Protein AF-0000000080700768 (afdb_homodimer)

Radius of gyration: 23.49 Å; Cα contacts (8 Å, |Δi|>4): 175; chains: 2; bounding box: 54×68×42 Å

Foldseek 3Di:
DPPVVVVVVVVVVVVVVLCVDPLNVQLVVLVVLCVVDPQSVVLVVVLVVLVVVVVVCVVVVHDQDPVSVVVNVVSVVVQCPDPSNVSNVVSVVVSVVVVVVVVCVVCVVVVVVVVVVVVVVVVVVVD/DPPVVVVVVVVVVVVVVLCVDPLNVQLVVLVVLCVVDPLSVVLVVVLVVLVVVVVVCVVVVHDQDPVSVVVNVVSVVVQCPDPSNVSNVVSVVVSVVVVVVVVCVVCVVVVVVVVVVVVVVVVVVVD

Solvent-accessible surface area (backbone atoms only — not comparable to full-atom values): 13384 Å² total; per-residue (Å²): 126,61,63,69,55,53,43,54,50,39,36,53,48,42,36,53,40,49,67,64,28,66,45,43,50,47,32,53,51,30,50,51,51,28,71,72,29,66,69,52,36,51,54,51,52,51,51,50,50,50,54,50,49,52,52,52,30,54,76,71,66,46,80,84,48,73,66,55,50,52,53,50,55,54,51,48,50,52,48,68,70,30,66,58,51,44,51,32,54,52,27,46,51,51,36,47,54,54,50,50,52,46,47,48,37,63,43,43,70,56,50,51,55,54,48,54,52,49,51,52,54,51,50,55,69,72,91,127,61,64,67,54,52,44,53,52,40,34,52,50,41,37,54,39,48,67,65,27,66,45,43,48,47,33,52,51,28,51,51,51,27,72,70,27,65,69,53,37,51,53,50,52,50,50,52,50,51,55,49,49,51,52,53,30,54,75,71,67,43,79,83,48,72,66,56,51,52,52,48,54,52,51,49,50,53,47,69,68,29,68,59,50,42,48,30,53,51,28,47,52,52,35,46,54,52,52,50,52,47,46,49,36,64,42,42,69,56,50,52,55,54,47,52,53,49,51,52,53,51,50,55,69,73,92

Nearest PDB structures (foldseek):
  2iaz-assembly1_B  TM=8.593E-01  e=2.029E-06  Streptococcus pneumoniae TIGR4
  2iaz-assembly1_D  TM=7.583E-01  e=4.501E-06  Streptococcus pneumoniae TIGR4
  2iaz-assembly1_C  TM=7.877E-01  e=3.618E-05  Streptococcus pneumoniae TIGR4
  2oeq-assembly1_B  TM=8.485E-01  e=8.536E-05  Geobacillus stearothermophilus
  2iaz-assembly1_B  TM=8.599E-01  e=1.644E-06  Streptococcus pneumoniae TIGR4

Structure (mmCIF, N/CA/C/O backbone):
data_AF-0000000080700768-model_v1
#
loop_
_entity.id
_entity.type
_entity.pdbx_description
1 polymer 'Uncharacterized protein'
#
loop_
_atom_site.group_PDB
_atom_site.id
_atom_site.type_symbol
_atom_site.label_atom_id
_atom_site.label_alt_id
_atom_site.label_comp_id
_atom_site.label_asym_id
_atom_site.label_entity_id
_atom_site.label_seq_id
_atom_site.pdbx_PDB_ins_code
_atom_site.Cartn_x
_atom_site.Cartn_y
_atom_site.Cartn_z
_atom_site.occupancy
_atom_site.B_iso_or_equiv
_atom_site.auth_seq_id
_atom_site.auth_comp_id
_atom_site.auth_asym_id
_atom_site.auth_atom_id
_atom_site.pdbx_PDB_model_num
ATOM 1 N N . MET A 1 1 ? -25.891 5.48 15.836 1 51.62 1 MET A N 1
ATOM 2 C CA . MET A 1 1 ? -25.094 4.371 15.305 1 51.62 1 MET A CA 1
ATOM 3 C C . MET A 1 1 ? -23.609 4.66 15.422 1 51.62 1 MET A C 1
ATOM 5 O O . MET A 1 1 ? -23.172 5.785 15.172 1 51.62 1 MET A O 1
ATOM 9 N N . ASN A 1 2 ? -22.953 3.793 16.109 1 62.5 2 ASN A N 1
ATOM 10 C CA . ASN A 1 2 ? -21.547 4.055 16.391 1 62.5 2 ASN A CA 1
ATOM 11 C C . ASN A 1 2 ? -20.719 4.09 15.109 1 62.5 2 ASN A C 1
ATOM 13 O O . ASN A 1 2 ? -20.734 3.135 14.328 1 62.5 2 ASN A O 1
ATOM 17 N N . ILE A 1 3 ? -20.438 5.324 14.609 1 67.5 3 ILE A N 1
ATOM 18 C CA . ILE A 1 3 ? -19.688 5.637 13.398 1 67.5 3 ILE A CA 1
ATOM 19 C C . ILE A 1 3 ? -18.594 4.594 13.18 1 67.5 3 ILE A C 1
ATOM 21 O O . ILE A 1 3 ? -18.359 4.148 12.055 1 67.5 3 ILE A O 1
ATOM 25 N N . LEU A 1 4 ? -18.062 4.102 14.203 1 71.31 4 LEU A N 1
ATOM 26 C CA . LEU A 1 4 ? -17.016 3.094 14.094 1 71.31 4 LEU A CA 1
ATOM 27 C C . LEU A 1 4 ? -17.609 1.746 13.68 1 71.31 4 LEU A C 1
ATOM 29 O O . LEU A 1 4 ? -17 1.016 12.891 1 71.31 4 LEU A O 1
ATOM 33 N N . SER A 1 5 ? -18.719 1.562 14.102 1 75.94 5 SER A N 1
ATOM 34 C CA . SER A 1 5 ? -19.375 0.301 13.758 1 75.94 5 SER A CA 1
ATOM 35 C C . SER A 1 5 ? -19.75 0.261 12.281 1 75.94 5 SER A C 1
ATOM 37 O O . SER A 1 5 ? -19.578 -0.769 11.617 1 75.94 5 SER A O 1
ATOM 39 N N . ASN A 1 6 ? -20.031 1.432 11.805 1 88.5 6 ASN A N 1
ATOM 40 C CA . ASN A 1 6 ? -20.469 1.5 10.414 1 88.5 6 ASN A CA 1
ATOM 41 C C . ASN A 1 6 ? -19.312 1.21 9.453 1 88.5 6 ASN A C 1
ATOM 43 O O . ASN A 1 6 ? -19.484 0.438 8.5 1 88.5 6 ASN A O 1
ATOM 47 N N . ILE A 1 7 ? -18.172 1.642 9.742 1 93.56 7 ILE A N 1
ATOM 48 C CA . ILE A 1 7 ? -17.062 1.474 8.812 1 93.56 7 ILE A CA 1
ATOM 49 C C . ILE A 1 7 ? -16.578 0.022 8.828 1 93.56 7 ILE A C 1
ATOM 51 O O . ILE A 1 7 ? -16.234 -0.539 7.785 1 93.56 7 ILE A O 1
ATOM 55 N N . TYR A 1 8 ? -16.641 -0.64 9.953 1 94.5 8 TYR A N 1
ATOM 56 C CA . TYR A 1 8 ? -16.234 -2.037 10.047 1 94.5 8 TYR A CA 1
ATOM 57 C C . TYR A 1 8 ? -17.234 -2.945 9.352 1 94.5 8 TYR A C 1
ATOM 59 O O . TYR A 1 8 ? -16.859 -3.955 8.75 1 94.5 8 TYR A O 1
ATOM 67 N N . ASP A 1 9 ? -18.5 -2.539 9.453 1 95.88 9 ASP A N 1
ATOM 68 C CA . ASP A 1 9 ? -19.516 -3.252 8.68 1 95.88 9 ASP A CA 1
ATOM 69 C C . ASP A 1 9 ? -19.25 -3.143 7.18 1 95.88 9 ASP A C 1
ATOM 71 O O . ASP A 1 9 ? -19.359 -4.129 6.449 1 95.88 9 ASP A O 1
ATOM 75 N N . THR A 1 10 ? -18.891 -1.967 6.738 1 96 10 THR A N 1
ATOM 76 C CA . THR A 1 10 ? -18.609 -1.743 5.324 1 96 10 THR A CA 1
ATOM 77 C C . THR A 1 10 ? -17.344 -2.496 4.91 1 96 10 THR A C 1
ATOM 79 O O . THR A 1 10 ? -17.281 -3.047 3.811 1 96 10 THR A O 1
ATOM 82 N N . ILE A 1 11 ? -16.344 -2.584 5.82 1 96 11 ILE A N 1
ATOM 83 C CA . ILE A 1 11 ? -15.125 -3.346 5.555 1 96 11 ILE A CA 1
ATOM 84 C C . ILE A 1 11 ? -15.469 -4.82 5.375 1 96 11 ILE A C 1
ATOM 86 O O . ILE A 1 11 ? -15.008 -5.465 4.43 1 96 11 ILE A O 1
ATOM 90 N N . ASN A 1 12 ? -16.266 -5.312 6.27 1 95.88 12 ASN A N 1
ATOM 91 C CA . ASN A 1 12 ? -16.688 -6.711 6.184 1 95.88 12 ASN A CA 1
ATOM 92 C C . ASN A 1 12 ? -17.453 -6.992 4.895 1 95.88 12 ASN A C 1
ATOM 94 O O . ASN A 1 12 ? -17.266 -8.031 4.27 1 95.88 12 ASN A O 1
ATOM 98 N N . GLN A 1 13 ? -18.312 -6.066 4.574 1 95.38 13 GLN A N 1
ATOM 99 C CA . GLN A 1 13 ? -19.047 -6.219 3.322 1 95.38 13 GLN A CA 1
ATOM 100 C C . GLN A 1 13 ? -18.109 -6.207 2.123 1 95.38 13 GLN A C 1
ATOM 102 O O . GLN A 1 13 ? -18.297 -6.973 1.175 1 95.38 13 GLN A O 1
ATOM 107 N N . LEU A 1 14 ? -17.156 -5.32 2.127 1 95.31 14 LEU A N 1
ATOM 108 C CA . LEU A 1 14 ? -16.172 -5.254 1.053 1 95.31 14 LEU A CA 1
ATOM 109 C C . LEU A 1 14 ? -15.43 -6.578 0.906 1 95.31 14 LEU A C 1
ATOM 111 O O . LEU A 1 14 ? -15.234 -7.066 -0.21 1 95.31 14 LEU A O 1
ATOM 115 N N . GLU A 1 15 ? -15.023 -7.145 2.037 1 96.06 15 GLU A N 1
ATOM 116 C CA . GLU A 1 15 ? -14.367 -8.445 2.018 1 96.06 15 GLU A CA 1
ATOM 117 C C . GLU A 1 15 ? -15.25 -9.492 1.342 1 96.06 15 GLU A C 1
ATOM 119 O O . GLU A 1 15 ? -14.773 -10.258 0.497 1 96.06 15 GLU A O 1
ATOM 124 N N . ARG A 1 16 ? -16.516 -9.531 1.694 1 95.44 16 ARG A N 1
ATOM 125 C CA . ARG A 1 16 ? -17.469 -10.469 1.095 1 95.44 16 ARG A CA 1
ATOM 126 C C . ARG A 1 16 ? -17.609 -10.219 -0.403 1 95.44 16 ARG A C 1
ATOM 128 O O . ARG A 1 16 ? -17.625 -11.164 -1.194 1 95.44 16 ARG A O 1
ATOM 135 N N . ASP A 1 17 ? -17.703 -8.953 -0.736 1 96 17 ASP A N 1
ATOM 136 C CA . ASP A 1 17 ? -17.828 -8.594 -2.145 1 96 17 ASP A CA 1
ATOM 137 C C . ASP A 1 17 ? -16.609 -9.055 -2.943 1 96 17 ASP A C 1
ATOM 139 O O . ASP A 1 17 ? -16.75 -9.547 -4.062 1 96 17 ASP A O 1
ATOM 143 N N . ILE A 1 18 ? -15.414 -8.922 -2.404 1 96.31 18 ILE A N 1
ATOM 144 C CA . ILE A 1 18 ? -14.188 -9.336 -3.074 1 96.31 18 ILE A CA 1
ATOM 145 C C . ILE A 1 18 ? -14.234 -10.844 -3.348 1 96.31 18 ILE A C 1
ATOM 147 O O . ILE A 1 18 ? -13.953 -11.289 -4.461 1 96.31 18 ILE A O 1
ATOM 151 N N . ARG A 1 19 ? -14.672 -11.656 -2.377 1 96.25 19 ARG A N 1
ATOM 152 C CA . ARG A 1 19 ? -14.719 -13.109 -2.51 1 96.25 19 ARG A CA 1
ATOM 153 C C . ARG A 1 19 ? -15.75 -13.523 -3.553 1 96.25 19 ARG A C 1
ATOM 155 O O . ARG A 1 19 ? -15.672 -14.625 -4.105 1 96.25 19 ARG A O 1
ATOM 162 N N . GLU A 1 20 ? -16.703 -12.648 -3.822 1 95.75 20 GLU A N 1
ATOM 163 C CA . GLU A 1 20 ? -17.766 -12.961 -4.773 1 95.75 20 GLU A CA 1
ATOM 164 C C . GLU A 1 20 ? -17.391 -12.5 -6.18 1 95.75 20 GLU A C 1
ATOM 166 O O . GLU A 1 20 ? -18.047 -12.898 -7.156 1 95.75 20 GLU A O 1
ATOM 171 N N . GLU A 1 21 ? -16.344 -11.688 -6.266 1 94.94 21 GLU A N 1
ATOM 172 C CA . GLU A 1 21 ? -15.93 -11.188 -7.57 1 94.94 21 GLU A CA 1
ATOM 173 C C . GLU A 1 21 ? -15.391 -12.312 -8.445 1 94.94 21 GLU A C 1
ATOM 175 O O . GLU A 1 21 ? -14.672 -13.188 -7.965 1 94.94 21 GLU A O 1
ATOM 180 N N . VAL A 1 22 ? -15.758 -12.25 -9.688 1 95.62 22 VAL A N 1
ATOM 181 C CA . VAL A 1 22 ? -15.289 -13.219 -10.672 1 95.62 22 VAL A CA 1
ATOM 182 C C . VAL A 1 22 ? -13.766 -13.219 -10.711 1 95.62 22 VAL A C 1
ATOM 184 O O . VAL A 1 22 ? -13.133 -14.281 -10.75 1 95.62 22 VAL A O 1
ATOM 187 N N . ALA A 1 23 ? -13.188 -11.992 -10.617 1 95.69 23 ALA A N 1
ATOM 188 C CA . ALA A 1 23 ? -11.734 -11.875 -10.648 1 95.69 23 ALA A CA 1
ATOM 189 C C . ALA A 1 23 ? -11.094 -12.648 -9.5 1 95.69 23 ALA A C 1
ATOM 191 O O . ALA A 1 23 ? -10.039 -13.266 -9.664 1 95.69 23 ALA A O 1
ATOM 192 N N . TYR A 1 24 ? -11.641 -12.664 -8.344 1 97.38 24 TYR A N 1
ATOM 193 C CA . TYR A 1 24 ? -11.125 -13.391 -7.188 1 97.38 24 TYR A CA 1
ATOM 194 C C . TYR A 1 24 ? -11.258 -14.898 -7.391 1 97.38 24 TYR A C 1
ATOM 196 O O . TYR A 1 24 ? -10.297 -15.641 -7.176 1 97.38 24 TYR A O 1
ATOM 204 N N . LYS A 1 25 ? -12.398 -15.328 -7.781 1 97.88 25 LYS A N 1
ATOM 205 C CA . LYS A 1 25 ? -12.648 -16.75 -7.992 1 97.88 25 LYS A CA 1
ATOM 206 C C . LYS A 1 25 ? -11.734 -17.312 -9.078 1 97.88 25 LYS A C 1
ATOM 208 O O . LYS A 1 25 ? -11.242 -18.438 -8.969 1 97.88 25 LYS A O 1
ATOM 213 N N . ASP A 1 26 ? -11.508 -16.484 -10.078 1 98.06 26 ASP A N 1
ATOM 214 C CA . ASP A 1 26 ? -10.602 -16.891 -11.148 1 98.06 26 ASP A CA 1
ATOM 215 C C . ASP A 1 26 ? -9.172 -17.031 -10.625 1 98.06 26 ASP A C 1
ATOM 217 O O . ASP A 1 26 ? -8.445 -17.938 -11.039 1 98.06 26 ASP A O 1
ATOM 221 N N . LEU A 1 27 ? -8.758 -16.109 -9.766 1 98.25 27 LEU A N 1
ATOM 222 C CA . LEU A 1 27 ? -7.434 -16.234 -9.164 1 98.25 27 LEU A CA 1
ATOM 223 C C . LEU A 1 27 ? -7.316 -17.516 -8.352 1 98.25 27 LEU A C 1
ATOM 225 O O . LEU A 1 27 ? -6.32 -18.234 -8.461 1 98.25 27 LEU A O 1
ATOM 229 N N . VAL A 1 28 ? -8.297 -17.797 -7.562 1 98.19 28 VAL A N 1
ATOM 230 C CA . VAL A 1 28 ? -8.297 -19 -6.75 1 98.19 28 VAL A CA 1
ATOM 231 C C . VAL A 1 28 ? -8.164 -20.234 -7.645 1 98.19 28 VAL A C 1
ATOM 233 O O . VAL A 1 28 ? -7.348 -21.109 -7.375 1 98.19 28 VAL A O 1
ATOM 236 N N . ALA A 1 29 ? -8.938 -20.25 -8.703 1 98.5 29 ALA A N 1
ATOM 237 C CA . ALA A 1 29 ? -8.898 -21.375 -9.641 1 98.5 29 ALA A CA 1
ATOM 238 C C . ALA A 1 29 ? -7.527 -21.484 -10.305 1 98.5 29 ALA A C 1
ATOM 240 O O . ALA A 1 29 ? -7.012 -22.594 -10.492 1 98.5 29 ALA A O 1
ATOM 241 N N . ALA A 1 30 ? -6.973 -20.328 -10.656 1 98.44 30 ALA A N 1
ATOM 242 C CA . ALA A 1 30 ? -5.66 -20.328 -11.297 1 98.44 30 ALA A CA 1
ATOM 243 C C . ALA A 1 30 ? -4.582 -20.828 -10.336 1 98.44 30 ALA A C 1
ATOM 245 O O . ALA A 1 30 ? -3.664 -21.547 -10.75 1 98.44 30 ALA A O 1
ATOM 246 N N . VAL A 1 31 ? -4.672 -20.516 -9.133 1 98.12 31 VAL A N 1
ATOM 247 C CA . VAL A 1 31 ? -3.729 -20.984 -8.125 1 98.12 31 VAL A CA 1
ATOM 248 C C . VAL A 1 31 ? -3.861 -22.5 -7.953 1 98.12 31 VAL A C 1
ATOM 250 O O . VAL A 1 31 ? -2.857 -23.203 -7.863 1 98.12 31 VAL A O 1
ATOM 253 N N . GLU A 1 32 ? -5.012 -22.984 -7.934 1 97.94 32 GLU A N 1
ATOM 254 C CA . GLU A 1 32 ? -5.23 -24.422 -7.84 1 97.94 32 GLU A CA 1
ATOM 255 C C . GLU A 1 32 ? -4.648 -25.156 -9.047 1 97.94 32 GLU A C 1
ATOM 257 O O . GLU A 1 32 ? -4.055 -26.219 -8.914 1 97.94 32 GLU A O 1
ATOM 262 N N . ALA A 1 33 ? -4.867 -24.562 -10.195 1 98.44 33 ALA A N 1
ATOM 263 C CA . ALA A 1 33 ? -4.305 -25.141 -11.406 1 98.44 33 ALA A CA 1
ATOM 264 C C . ALA A 1 33 ? -2.781 -25.219 -11.328 1 98.44 33 ALA A C 1
ATOM 266 O O . ALA A 1 33 ? -2.184 -26.234 -11.719 1 98.44 33 ALA A O 1
ATOM 267 N N . LEU A 1 34 ? -2.197 -24.172 -10.828 1 98.19 34 LEU A N 1
ATOM 268 C CA . LEU A 1 34 ? -0.75 -24.156 -10.641 1 98.19 34 LEU A CA 1
ATOM 269 C C . LEU A 1 34 ? -0.315 -25.25 -9.672 1 98.19 34 LEU A C 1
ATOM 271 O O . LEU A 1 34 ? 0.625 -26 -9.953 1 98.19 34 LEU A O 1
ATOM 275 N N . LYS A 1 35 ? -0.97 -25.375 -8.594 1 97.25 35 LYS A N 1
ATOM 276 C CA . LYS A 1 35 ? -0.644 -26.359 -7.562 1 97.25 35 LYS A CA 1
ATOM 277 C C . LYS A 1 35 ? -0.729 -27.781 -8.109 1 97.25 35 LYS A C 1
ATOM 279 O O . LYS A 1 35 ? -0.006 -28.672 -7.656 1 97.25 35 LYS A O 1
ATOM 284 N N . ASN A 1 36 ? -1.558 -27.906 -9.078 1 97.38 36 ASN A N 1
ATOM 285 C CA . ASN A 1 36 ? -1.818 -29.234 -9.594 1 97.38 36 ASN A CA 1
ATOM 286 C C . ASN A 1 36 ? -0.993 -29.531 -10.844 1 97.38 36 ASN A C 1
ATOM 288 O O . ASN A 1 36 ? -1.118 -30.594 -11.438 1 97.38 36 ASN A O 1
ATOM 292 N N . ASP A 1 37 ? -0.187 -28.609 -11.25 1 97.94 37 ASP A N 1
ATOM 293 C CA . ASP A 1 37 ? 0.741 -28.781 -12.359 1 97.94 37 ASP A CA 1
ATOM 294 C C . ASP A 1 37 ? 2.189 -28.766 -11.875 1 97.94 37 ASP A C 1
ATOM 296 O O . ASP A 1 37 ? 2.773 -27.703 -11.672 1 97.94 37 ASP A O 1
ATOM 300 N N . GLN A 1 38 ? 2.693 -29.938 -11.758 1 96.94 38 GLN A N 1
ATOM 301 C CA . GLN A 1 38 ? 4.004 -30.078 -11.133 1 96.94 38 GLN A CA 1
ATOM 302 C C . GLN A 1 38 ? 5.055 -29.25 -11.867 1 96.94 38 GLN A C 1
ATOM 304 O O . GLN A 1 38 ? 5.875 -28.578 -11.242 1 96.94 38 GLN A O 1
ATOM 309 N N . GLU A 1 39 ? 5.055 -29.328 -13.133 1 97.75 39 GLU A N 1
ATOM 310 C CA . GLU A 1 39 ? 6.023 -28.562 -13.914 1 97.75 39 GLU A CA 1
ATOM 311 C C . GLU A 1 39 ? 5.875 -27.062 -13.672 1 97.75 39 GLU A C 1
ATOM 313 O O . GLU A 1 39 ? 6.859 -26.375 -13.383 1 97.75 39 GLU A O 1
ATOM 318 N N . ALA A 1 40 ? 4.703 -26.562 -13.773 1 98.12 40 ALA A N 1
ATOM 319 C CA . ALA A 1 40 ? 4.434 -25.141 -13.539 1 98.12 40 ALA A CA 1
ATOM 320 C C . ALA A 1 40 ? 4.797 -24.75 -12.109 1 98.12 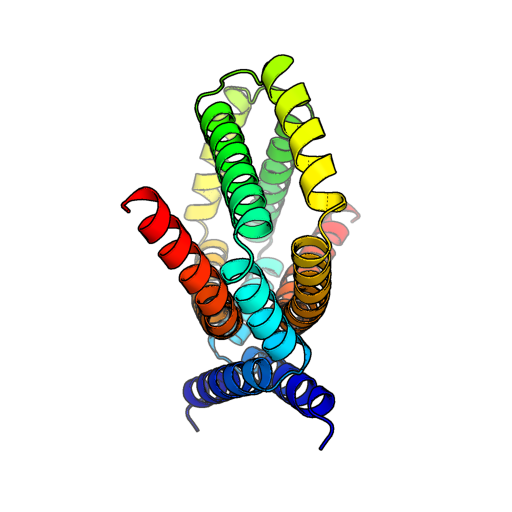40 ALA A C 1
ATOM 322 O O . ALA A 1 40 ? 5.391 -23.688 -11.891 1 98.12 40 ALA A O 1
ATOM 323 N N . PHE A 1 41 ? 4.422 -25.547 -11.227 1 97.88 41 PHE A N 1
ATOM 324 C CA . PHE A 1 41 ? 4.672 -25.266 -9.82 1 97.88 41 PHE A CA 1
ATOM 325 C C . PHE A 1 41 ? 6.168 -25.172 -9.539 1 97.88 41 PHE A C 1
ATOM 327 O O . PHE A 1 41 ? 6.617 -24.297 -8.797 1 97.88 41 PHE A O 1
ATOM 334 N N . ASP A 1 42 ? 6.934 -26.109 -10.133 1 96.81 42 ASP A N 1
ATOM 335 C CA . ASP A 1 42 ? 8.383 -26.094 -9.969 1 96.81 42 ASP A CA 1
ATOM 336 C C . ASP A 1 42 ? 8.977 -24.797 -10.516 1 96.81 42 ASP A C 1
ATOM 338 O O . ASP A 1 42 ? 9.828 -24.188 -9.867 1 96.81 42 ASP A O 1
ATOM 342 N N . ILE A 1 43 ? 8.539 -24.453 -11.68 1 97.31 43 ILE A N 1
ATOM 343 C CA . ILE A 1 43 ? 9.023 -23.219 -12.289 1 97.31 43 ILE A CA 1
ATOM 344 C C . ILE A 1 43 ? 8.68 -22.031 -11.398 1 97.31 43 ILE A C 1
ATOM 346 O O . ILE A 1 43 ? 9.531 -21.156 -11.148 1 97.31 43 ILE A O 1
ATOM 350 N N . TYR A 1 44 ? 7.469 -21.984 -10.906 1 96.62 44 TYR A N 1
ATOM 351 C CA . TYR A 1 44 ? 6.992 -20.922 -10.031 1 96.62 44 TYR A CA 1
ATOM 352 C C . TYR A 1 44 ? 7.82 -20.844 -8.758 1 96.62 44 TYR A C 1
ATOM 354 O O . TYR A 1 44 ? 8.266 -19.766 -8.367 1 96.62 44 TYR A O 1
ATOM 362 N N . THR A 1 45 ? 8.117 -21.922 -8.094 1 95.81 45 THR A N 1
ATOM 363 C CA . THR A 1 45 ? 8.859 -21.969 -6.84 1 95.81 45 THR A CA 1
ATOM 364 C C . THR A 1 45 ? 10.312 -21.547 -7.055 1 95.81 45 THR A C 1
ATOM 366 O O . THR A 1 45 ? 10.891 -20.844 -6.219 1 95.81 45 THR A O 1
ATOM 369 N N . GLU A 1 46 ? 10.82 -21.984 -8.188 1 95.62 46 GLU A N 1
ATOM 370 C CA . GLU A 1 46 ? 12.172 -21.578 -8.531 1 95.62 46 GLU A CA 1
ATOM 371 C C . GLU A 1 46 ? 12.258 -20.062 -8.734 1 95.62 46 GLU A C 1
ATOM 373 O O . GLU A 1 46 ? 13.211 -19.422 -8.289 1 95.62 46 GLU A O 1
ATOM 378 N N . PHE A 1 47 ? 11.297 -19.562 -9.422 1 95.81 47 PHE A N 1
ATOM 379 C CA . PHE A 1 47 ? 11.242 -18.125 -9.672 1 95.81 47 PHE A CA 1
ATOM 380 C C . PHE A 1 47 ? 11.125 -17.359 -8.367 1 95.81 47 PHE A C 1
ATOM 382 O O . PHE A 1 47 ? 11.828 -16.359 -8.156 1 95.81 47 PHE A O 1
ATOM 389 N N . ARG A 1 48 ? 10.336 -17.812 -7.453 1 94.12 48 ARG A N 1
ATOM 390 C CA . ARG A 1 48 ? 10.172 -17.188 -6.145 1 94.12 48 ARG A CA 1
ATOM 391 C C . ARG A 1 48 ? 11.477 -17.234 -5.348 1 94.12 48 ARG A C 1
ATOM 393 O O . ARG A 1 48 ? 11.844 -16.25 -4.695 1 94.12 48 ARG A O 1
ATOM 400 N N . ALA A 1 49 ? 12.109 -18.328 -5.402 1 94.25 49 ALA A N 1
ATOM 401 C CA . ALA A 1 49 ? 13.383 -18.5 -4.703 1 94.25 49 ALA A CA 1
ATOM 402 C C . ALA A 1 49 ? 14.438 -17.547 -5.258 1 94.25 49 ALA A C 1
ATOM 404 O O . ALA A 1 49 ? 15.195 -16.938 -4.496 1 94.25 49 ALA A O 1
ATOM 405 N N . LEU A 1 50 ? 14.438 -17.438 -6.578 1 95.81 50 LEU A N 1
ATOM 406 C CA . LEU A 1 50 ? 15.383 -16.547 -7.227 1 95.81 50 LEU A CA 1
ATOM 407 C C . LEU A 1 50 ? 15.102 -15.094 -6.844 1 95.81 50 LEU A C 1
ATOM 409 O O . LEU A 1 50 ? 16.031 -14.344 -6.523 1 95.81 50 LEU A O 1
ATOM 413 N N . GLN A 1 51 ? 13.867 -14.734 -6.879 1 94.06 51 GLN A N 1
ATOM 414 C CA . GLN A 1 51 ? 13.461 -13.391 -6.477 1 94.06 51 GLN A CA 1
ATOM 415 C C . GLN A 1 51 ? 13.883 -13.094 -5.043 1 94.06 51 GLN A C 1
ATOM 417 O O . GLN A 1 51 ? 14.391 -12.008 -4.75 1 94.06 51 GLN A O 1
ATOM 422 N N . SER A 1 52 ? 13.703 -14.086 -4.172 1 94.88 52 SER A N 1
ATOM 423 C CA . SER A 1 52 ? 14.094 -13.93 -2.775 1 94.88 52 SER A CA 1
ATOM 424 C C . SER A 1 52 ? 15.609 -13.805 -2.637 1 94.88 52 SER A C 1
ATOM 426 O O . SER A 1 52 ? 16.094 -12.984 -1.868 1 94.88 52 SER A O 1
ATOM 428 N N . SER A 1 53 ? 16.312 -14.555 -3.361 1 95.31 53 SER A N 1
ATOM 429 C CA . SER A 1 53 ? 17.766 -14.523 -3.33 1 95.31 53 SER A CA 1
ATOM 430 C C . SER A 1 53 ? 18.297 -13.164 -3.752 1 95.31 53 SER A C 1
ATOM 432 O O . SER A 1 53 ? 19.25 -12.648 -3.154 1 95.31 53 SER A O 1
ATOM 434 N N . PHE A 1 54 ? 17.719 -12.609 -4.785 1 95.94 54 PHE A N 1
ATOM 435 C CA . PHE A 1 54 ? 18.109 -11.281 -5.242 1 95.94 54 PHE A CA 1
ATOM 436 C C . PHE A 1 54 ? 17.875 -10.242 -4.156 1 95.94 54 PHE A C 1
ATOM 438 O O . PHE A 1 54 ? 18.719 -9.375 -3.92 1 95.94 54 PHE A O 1
ATOM 445 N N . GLN A 1 55 ? 16.719 -10.359 -3.531 1 94.19 55 GLN A N 1
ATOM 446 C CA . GLN A 1 55 ? 16.391 -9.43 -2.457 1 94.19 55 GLN A CA 1
ATOM 447 C C . GLN A 1 55 ? 17.391 -9.539 -1.31 1 94.19 55 GLN A C 1
ATOM 449 O O . GLN A 1 55 ? 17.844 -8.531 -0.766 1 94.19 55 GLN A O 1
ATOM 454 N N . PHE A 1 56 ? 17.688 -10.727 -0.889 1 94.81 56 PHE A N 1
ATOM 455 C CA . PHE A 1 56 ? 18.656 -10.969 0.172 1 94.81 56 PHE A CA 1
ATOM 456 C C . PHE A 1 56 ? 20.016 -10.406 -0.205 1 94.81 56 PHE A C 1
ATOM 458 O O . PHE A 1 56 ? 20.672 -9.75 0.608 1 94.81 56 PHE A O 1
ATOM 465 N N . LYS A 1 57 ? 20.469 -10.641 -1.403 1 94.69 57 LYS A N 1
ATOM 466 C CA . LYS A 1 57 ? 21.734 -10.109 -1.884 1 94.69 57 LYS A CA 1
ATOM 467 C C . LYS A 1 57 ? 21.75 -8.586 -1.823 1 94.69 57 LYS A C 1
ATOM 469 O O . LYS A 1 57 ? 22.734 -7.98 -1.4 1 94.69 57 LYS A O 1
ATOM 474 N N . ALA A 1 58 ? 20.688 -8.102 -2.301 1 92.69 58 ALA A N 1
ATOM 475 C CA . ALA A 1 58 ? 20.578 -6.645 -2.283 1 92.69 58 ALA A CA 1
ATOM 476 C C . ALA A 1 58 ? 20.672 -6.105 -0.858 1 92.69 58 ALA A C 1
ATOM 478 O O . ALA A 1 58 ? 21.312 -5.086 -0.613 1 92.69 58 ALA A O 1
ATOM 479 N N . GLN A 1 59 ? 20.078 -6.719 0.14 1 91.94 59 GLN A N 1
ATOM 480 C CA . GLN A 1 59 ? 20.125 -6.316 1.543 1 91.94 59 GLN A CA 1
ATOM 481 C C . GLN A 1 59 ? 21.531 -6.422 2.102 1 91.94 59 GLN A C 1
ATOM 483 O O . GLN A 1 59 ? 21.938 -5.598 2.926 1 91.94 59 GLN A O 1
ATOM 488 N N . LEU A 1 60 ? 22.234 -7.402 1.652 1 93.5 60 LEU A N 1
ATOM 489 C CA . LEU A 1 60 ? 23.594 -7.652 2.123 1 93.5 60 LEU A CA 1
ATOM 490 C C . LEU A 1 60 ? 24.609 -6.84 1.32 1 93.5 60 LEU A C 1
ATOM 492 O O . LEU A 1 60 ? 25.812 -6.887 1.598 1 93.5 60 LEU A O 1
ATOM 496 N N . GLY A 1 61 ? 24.094 -6.203 0.322 1 92.5 61 GLY A N 1
ATOM 497 C CA . GLY A 1 61 ? 24.969 -5.434 -0.551 1 92.5 61 GLY A CA 1
ATOM 498 C C . GLY A 1 61 ? 25.797 -6.301 -1.484 1 92.5 61 GLY A C 1
ATOM 499 O O . GLY A 1 61 ? 26.859 -5.891 -1.934 1 92.5 61 GLY A O 1
ATOM 500 N N . GLN A 1 62 ? 25.344 -7.422 -1.74 1 94.44 62 GLN A N 1
ATOM 501 C CA . GLN A 1 62 ? 26.047 -8.328 -2.645 1 94.44 62 GLN A CA 1
ATOM 502 C C . GLN A 1 62 ? 25.688 -8.031 -4.102 1 94.44 62 GLN A C 1
ATOM 504 O O . GLN A 1 62 ? 24.547 -7.695 -4.414 1 94.44 62 GLN A O 1
ATOM 509 N N . GLU A 1 63 ? 26.609 -8.117 -4.859 1 92.44 63 GLU A N 1
ATOM 510 C CA . GLU A 1 63 ? 26.406 -7.848 -6.277 1 92.44 63 GLU A CA 1
ATOM 511 C C . GLU A 1 63 ? 25.672 -9 -6.965 1 92.44 63 GLU A C 1
ATOM 513 O O . GLU A 1 63 ? 25.922 -10.164 -6.664 1 92.44 63 GLU A O 1
ATOM 518 N N . ILE A 1 64 ? 24.812 -8.633 -7.793 1 92.5 64 ILE A N 1
ATOM 519 C CA . ILE A 1 64 ? 24.172 -9.586 -8.695 1 92.5 64 ILE A CA 1
ATOM 520 C C . ILE A 1 64 ? 25.125 -9.914 -9.852 1 92.5 64 ILE A C 1
ATOM 522 O O . ILE A 1 64 ? 25.547 -9.023 -10.594 1 92.5 64 ILE A O 1
ATOM 526 N N . THR A 1 65 ? 25.438 -11.234 -9.984 1 93.56 65 THR A N 1
ATOM 527 C CA . THR A 1 65 ? 26.453 -11.648 -10.953 1 93.56 65 THR A CA 1
ATOM 528 C C . THR A 1 65 ? 25.828 -11.82 -12.344 1 93.56 65 THR A C 1
ATOM 530 O O . THR A 1 65 ? 24.609 -11.836 -12.484 1 93.56 65 THR A O 1
ATOM 533 N N . GLU A 1 66 ? 26.688 -11.883 -13.32 1 95.06 66 GLU A N 1
ATOM 534 C CA . GLU A 1 66 ? 26.234 -12.195 -14.672 1 95.06 66 GLU A CA 1
ATOM 535 C C . GLU A 1 66 ? 25.5 -13.531 -14.719 1 95.06 66 GLU A C 1
ATOM 537 O O . GLU A 1 66 ? 24.547 -13.703 -15.469 1 95.06 66 GLU A O 1
ATOM 542 N N . GLU A 1 67 ? 26 -14.516 -13.992 1 94.94 67 GLU A N 1
ATOM 543 C CA . GLU A 1 67 ? 25.375 -15.82 -13.906 1 94.94 67 GLU A CA 1
ATOM 544 C C . GLU A 1 67 ? 23.969 -15.719 -13.32 1 94.94 67 GLU A C 1
ATOM 546 O O . GLU A 1 67 ? 23.031 -16.391 -13.789 1 94.94 67 GLU A O 1
ATOM 551 N N . ASP A 1 68 ? 23.812 -14.891 -12.266 1 95.31 68 ASP A N 1
ATOM 552 C CA . ASP A 1 68 ? 22.484 -14.633 -11.695 1 95.31 68 ASP A CA 1
ATOM 553 C C . ASP A 1 68 ? 21.531 -14.094 -12.75 1 95.31 68 ASP A C 1
ATOM 555 O O . ASP A 1 68 ? 20.375 -14.531 -12.836 1 95.31 68 ASP A O 1
ATOM 559 N N . GLU A 1 69 ? 21.984 -13.195 -13.516 1 95.75 69 GLU A N 1
ATOM 560 C CA . GLU A 1 69 ? 21.188 -12.57 -14.57 1 95.75 69 GLU A CA 1
ATOM 561 C C . GLU A 1 69 ? 20.766 -13.586 -15.625 1 95.75 69 GLU A C 1
ATOM 563 O O . GLU A 1 69 ? 19.625 -13.586 -16.094 1 95.75 69 GLU A O 1
ATOM 568 N N . LYS A 1 70 ? 21.719 -14.391 -16.062 1 96.44 70 LYS A N 1
ATOM 569 C CA . LYS A 1 70 ? 21.438 -15.414 -17.047 1 96.44 70 LYS A CA 1
ATOM 570 C C . LYS A 1 70 ? 20.391 -16.391 -16.547 1 96.44 70 LYS A C 1
ATOM 572 O O . LYS A 1 70 ? 19.438 -16.719 -17.281 1 96.44 70 LYS A O 1
ATOM 577 N N . ASN A 1 71 ? 20.547 -16.875 -15.312 1 96.12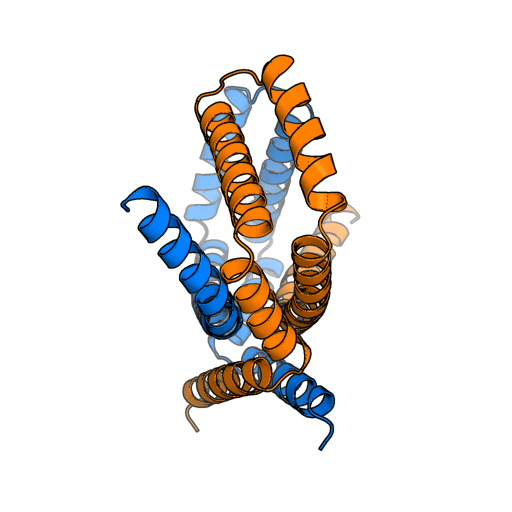 71 ASN A N 1
ATOM 578 C CA . ASN A 1 71 ? 19.562 -17.766 -14.703 1 96.12 71 ASN A CA 1
ATOM 579 C C . ASN A 1 71 ? 18.188 -17.109 -14.633 1 96.12 71 ASN A C 1
ATOM 581 O O . ASN A 1 71 ? 17.172 -17.766 -14.906 1 96.12 71 ASN A O 1
ATOM 585 N N . ALA A 1 72 ? 18.141 -15.836 -14.227 1 96.31 72 ALA A N 1
ATOM 586 C CA . ALA A 1 72 ? 16.891 -15.094 -14.148 1 96.31 72 ALA A CA 1
ATOM 587 C C . ALA A 1 72 ? 16.203 -15.023 -15.516 1 96.31 72 ALA A C 1
ATOM 589 O O . ALA A 1 72 ? 15 -15.258 -15.625 1 96.31 72 ALA A O 1
ATOM 590 N N . ASN A 1 73 ? 16.953 -14.656 -16.562 1 97.19 73 ASN A N 1
ATOM 591 C CA . ASN A 1 73 ? 16.406 -14.547 -17.922 1 97.19 73 ASN A CA 1
ATOM 592 C C . ASN A 1 73 ? 15.859 -15.883 -18.406 1 97.19 73 ASN A C 1
ATOM 594 O O . ASN A 1 73 ? 14.773 -15.93 -18.984 1 97.19 73 ASN A O 1
ATOM 598 N N . GLU A 1 74 ? 16.594 -16.984 -18.172 1 97.31 74 GLU A N 1
ATOM 599 C CA . GLU A 1 74 ? 16.141 -18.312 -18.562 1 97.31 74 GLU A CA 1
ATOM 600 C C . GLU A 1 74 ? 14.852 -18.703 -17.844 1 97.31 74 GLU A C 1
ATOM 602 O O . GLU A 1 74 ? 13.93 -19.234 -18.453 1 97.31 74 GLU A O 1
ATOM 607 N N . LEU A 1 75 ? 14.844 -18.453 -16.578 1 97.62 75 LEU A N 1
ATOM 608 C CA . LEU A 1 75 ? 13.672 -18.781 -15.781 1 97.62 75 LEU A CA 1
ATOM 609 C C . LEU A 1 75 ? 12.469 -17.938 -16.203 1 97.62 75 LEU A C 1
ATOM 611 O O . LEU A 1 75 ? 11.344 -18.438 -16.25 1 97.62 75 LEU A O 1
ATOM 615 N N . GLN A 1 76 ? 12.719 -16.641 -16.516 1 96.81 76 GLN A N 1
ATOM 616 C CA . GLN A 1 76 ? 11.664 -15.773 -17.016 1 96.81 76 GLN A CA 1
ATOM 617 C C . GLN A 1 76 ? 11.062 -16.312 -18.312 1 96.81 76 GLN A C 1
ATOM 619 O O . GLN A 1 76 ? 9.852 -16.234 -18.516 1 96.81 76 GLN A O 1
ATOM 624 N N . GLU A 1 77 ? 11.891 -16.859 -19.156 1 97.19 77 GLU A N 1
ATOM 625 C CA . GLU A 1 77 ? 11.414 -17.453 -20.391 1 97.19 77 GLU A CA 1
ATOM 626 C C . GLU A 1 77 ? 10.539 -18.672 -20.125 1 97.19 77 GLU A C 1
ATOM 628 O O . GLU A 1 77 ? 9.492 -18.844 -20.766 1 97.19 77 GLU A O 1
ATOM 633 N N . LYS A 1 78 ? 10.93 -19.5 -19.203 1 97.44 78 LYS A N 1
ATOM 634 C CA . LYS A 1 78 ? 10.125 -20.656 -18.812 1 97.44 78 LYS A CA 1
ATOM 635 C C . LYS A 1 78 ? 8.766 -20.219 -18.281 1 97.44 78 LYS A C 1
ATOM 637 O O . LYS A 1 78 ? 7.738 -20.812 -18.609 1 97.44 78 LYS A O 1
ATOM 642 N N . LEU A 1 79 ? 8.82 -19.188 -17.438 1 96.88 79 LEU A N 1
ATOM 643 C CA . LEU A 1 79 ? 7.594 -18.672 -16.859 1 96.88 79 LEU A CA 1
ATOM 644 C C . LEU A 1 79 ? 6.648 -18.156 -17.938 1 96.88 79 LEU A C 1
ATOM 646 O O . LEU A 1 79 ? 5.469 -18.516 -17.953 1 96.88 79 LEU A O 1
ATOM 650 N N . ALA A 1 80 ? 7.199 -17.422 -18.859 1 95.31 80 ALA A N 1
ATOM 651 C CA . ALA A 1 80 ? 6.414 -16.797 -19.922 1 95.31 80 ALA A CA 1
ATOM 652 C C . ALA A 1 80 ? 5.812 -17.828 -20.859 1 95.31 80 ALA A C 1
ATOM 654 O O . ALA A 1 80 ? 4.73 -17.625 -21.406 1 95.31 80 ALA A O 1
ATOM 655 N N . ASN A 1 81 ? 6.453 -18.938 -20.984 1 97.31 81 ASN A N 1
ATOM 656 C CA . ASN A 1 81 ? 6.047 -19.938 -21.953 1 97.31 81 ASN A CA 1
ATOM 657 C C . ASN A 1 81 ? 5.137 -20.984 -21.328 1 97.31 81 ASN A C 1
ATOM 659 O O . ASN A 1 81 ? 4.625 -21.859 -22.031 1 97.31 81 ASN A O 1
ATOM 663 N N . ASN A 1 82 ? 4.953 -20.859 -20.047 1 98.38 82 ASN A N 1
ATOM 664 C CA . ASN A 1 82 ? 4.082 -21.828 -19.375 1 98.38 82 ASN A CA 1
ATOM 665 C C . ASN A 1 82 ? 2.641 -21.328 -19.312 1 98.38 82 ASN A C 1
ATOM 667 O O . ASN A 1 82 ? 2.365 -20.297 -18.688 1 98.38 82 ASN A O 1
ATOM 671 N N . GLU A 1 83 ? 1.756 -22.047 -19.859 1 98.06 83 GLU A N 1
ATOM 672 C CA . GLU A 1 83 ? 0.374 -21.609 -20.016 1 98.06 83 GLU A CA 1
ATOM 673 C C . GLU A 1 83 ? -0.324 -21.484 -18.672 1 98.06 83 GLU A C 1
ATOM 675 O O . GLU A 1 83 ? -1.156 -20.594 -18.469 1 98.06 83 GLU A O 1
ATOM 680 N N . VAL A 1 84 ? -0.032 -22.406 -17.719 1 98.62 84 VAL A N 1
ATOM 681 C CA . VAL A 1 84 ? -0.642 -22.391 -16.391 1 98.62 84 VAL A CA 1
ATOM 682 C C . VAL A 1 84 ? -0.217 -21.125 -15.648 1 98.62 84 VAL A C 1
ATOM 684 O O . VAL A 1 84 ? -1.054 -20.422 -15.07 1 98.62 84 VAL A O 1
ATOM 687 N N . ILE A 1 85 ? 1.066 -20.781 -15.719 1 98.25 85 ILE A N 1
ATOM 688 C CA . ILE A 1 85 ? 1.604 -19.625 -15.031 1 98.25 85 ILE A CA 1
ATOM 689 C C . ILE A 1 85 ? 1.11 -18.344 -15.711 1 98.25 85 ILE A C 1
ATOM 691 O O . ILE A 1 85 ? 0.737 -17.375 -15.039 1 98.25 85 ILE A O 1
ATOM 695 N N . SER A 1 86 ? 1.115 -18.344 -17.047 1 97.5 86 SER A N 1
ATOM 696 C CA . SER A 1 86 ? 0.6 -17.188 -17.781 1 97.5 86 SER A CA 1
ATOM 697 C C . SER A 1 86 ? -0.847 -16.891 -17.391 1 97.5 86 SER A C 1
ATOM 699 O O . SER A 1 86 ? -1.225 -15.727 -17.234 1 97.5 86 SER A O 1
ATOM 701 N N . SER A 1 87 ? -1.634 -17.938 -17.297 1 98 87 SER A N 1
ATOM 702 C CA . SER A 1 87 ? -3.025 -17.781 -16.891 1 98 87 SER A CA 1
ATOM 703 C C . SER A 1 87 ? -3.123 -17.188 -15.484 1 98 87 SER A C 1
ATOM 705 O O . SER A 1 87 ? -3.936 -16.297 -15.242 1 98 87 SER A O 1
ATOM 707 N N . LEU A 1 88 ? -2.312 -17.688 -14.562 1 98.06 88 LEU A N 1
ATOM 708 C CA . LEU A 1 88 ? -2.283 -17.141 -13.211 1 98.06 88 LEU A CA 1
ATOM 709 C C . LEU A 1 88 ? -1.967 -15.656 -13.219 1 98.06 88 LEU A C 1
ATOM 711 O O . LEU A 1 88 ? -2.662 -14.859 -12.578 1 98.06 88 LEU A O 1
ATOM 715 N N . MET A 1 89 ? -0.941 -15.18 -13.969 1 96.69 89 MET A N 1
ATOM 716 C CA . MET A 1 89 ? -0.539 -13.781 -14.055 1 96.69 89 MET A CA 1
ATOM 717 C C . MET A 1 89 ? -1.676 -12.922 -14.594 1 96.69 89 MET A C 1
ATOM 719 O O . MET A 1 89 ? -1.895 -11.805 -14.117 1 96.69 89 MET A O 1
ATOM 723 N N . ASP A 1 90 ? -2.377 -13.469 -15.516 1 97.56 90 ASP A N 1
ATOM 724 C CA . ASP A 1 90 ? -3.512 -12.742 -16.078 1 97.56 90 ASP A CA 1
ATOM 725 C C . ASP A 1 90 ? -4.602 -12.531 -15.039 1 97.56 90 ASP A C 1
ATOM 727 O O . ASP A 1 90 ? -5.156 -11.43 -14.93 1 97.56 90 ASP A O 1
ATOM 731 N N . LYS A 1 91 ? -4.902 -13.594 -14.305 1 98.06 91 LYS A N 1
ATOM 732 C CA . LYS A 1 91 ? -5.922 -13.477 -13.266 1 98.06 91 LYS A CA 1
ATOM 733 C C . LYS A 1 91 ? -5.465 -12.531 -12.156 1 98.06 91 LYS A C 1
ATOM 735 O O . LYS A 1 91 ? -6.27 -11.758 -11.625 1 98.06 91 LYS A O 1
ATOM 740 N N . GLU A 1 92 ? -4.152 -12.586 -11.844 1 96.81 92 GLU A N 1
ATOM 741 C CA . GLU A 1 92 ? -3.59 -11.672 -10.852 1 96.81 92 GLU A CA 1
ATOM 742 C C . GLU A 1 92 ? -3.711 -10.219 -11.305 1 96.81 92 GLU A C 1
ATOM 744 O O . GLU A 1 92 ? -4.051 -9.344 -10.508 1 96.81 92 GLU A O 1
ATOM 749 N N . ARG A 1 93 ? -3.455 -9.969 -12.5 1 96.81 93 ARG A N 1
ATOM 750 C CA . ARG A 1 93 ? -3.568 -8.617 -13.055 1 96.81 93 ARG A CA 1
ATOM 751 C C . ARG A 1 93 ? -4.992 -8.086 -12.914 1 96.81 93 ARG A C 1
ATOM 753 O O . ARG A 1 93 ? -5.195 -6.93 -12.547 1 96.81 93 ARG A O 1
ATOM 760 N N . ALA A 1 94 ? -5.977 -8.969 -13.219 1 95.94 94 ALA A N 1
ATOM 761 C CA . ALA A 1 94 ? -7.383 -8.578 -13.109 1 95.94 94 ALA A CA 1
ATOM 762 C C . ALA A 1 94 ? -7.75 -8.242 -11.672 1 95.94 94 ALA A C 1
ATOM 764 O O . ALA A 1 94 ? -8.43 -7.238 -11.414 1 95.94 94 ALA A O 1
ATOM 765 N N . LEU A 1 95 ? -7.277 -9.023 -10.797 1 96.44 95 LEU A N 1
ATOM 766 C CA . LEU A 1 95 ? -7.57 -8.766 -9.391 1 96.44 95 LEU A CA 1
ATOM 767 C C . LEU A 1 95 ? -6.844 -7.512 -8.906 1 96.44 95 LEU A C 1
ATOM 769 O O . LEU A 1 95 ? -7.391 -6.734 -8.125 1 96.44 95 LEU A O 1
ATOM 773 N N . ASN A 1 96 ? -5.633 -7.355 -9.328 1 95.94 96 ASN A N 1
ATOM 774 C CA . ASN A 1 96 ? -4.871 -6.164 -8.977 1 95.94 96 ASN A CA 1
ATOM 775 C C . ASN A 1 96 ? -5.594 -4.887 -9.398 1 95.94 96 ASN A C 1
ATOM 777 O O . ASN A 1 96 ? -5.598 -3.896 -8.664 1 95.94 96 ASN A O 1
ATOM 781 N N . THR A 1 97 ? -6.172 -4.879 -10.57 1 96.12 97 THR A N 1
ATOM 782 C CA . THR A 1 97 ? -6.941 -3.734 -11.047 1 96.12 97 THR A CA 1
ATOM 783 C C . THR A 1 97 ? -8.086 -3.406 -10.094 1 96.12 97 THR A C 1
ATOM 785 O O . THR A 1 97 ? -8.312 -2.24 -9.766 1 96.12 97 THR A O 1
ATOM 788 N N . LEU A 1 98 ? -8.766 -4.453 -9.648 1 94.56 98 LEU A N 1
ATOM 789 C CA . LEU A 1 98 ? -9.852 -4.273 -8.688 1 94.56 98 LEU A CA 1
ATOM 790 C C . LEU A 1 98 ? -9.328 -3.697 -7.375 1 94.56 98 LEU A C 1
ATOM 792 O O . LEU A 1 98 ? -9.922 -2.773 -6.812 1 94.56 98 LEU A O 1
ATOM 796 N N . VAL A 1 99 ? -8.258 -4.211 -6.883 1 95.38 99 VAL A N 1
ATOM 797 C CA . VAL A 1 99 ? -7.637 -3.758 -5.645 1 95.38 99 VAL A CA 1
ATOM 798 C C . VAL A 1 99 ? -7.211 -2.297 -5.781 1 95.38 99 VAL A C 1
ATOM 800 O O . VAL A 1 99 ? -7.363 -1.511 -4.844 1 95.38 99 VAL A O 1
ATOM 803 N N . GLU A 1 100 ? -6.711 -1.894 -6.875 1 95.94 100 GLU A N 1
ATOM 804 C CA . GLU A 1 100 ? -6.34 -0.507 -7.145 1 95.94 100 GLU A CA 1
ATOM 805 C C . GLU A 1 100 ? -7.547 0.42 -7.027 1 95.94 100 GLU A C 1
ATOM 807 O O . GLU A 1 100 ? -7.449 1.5 -6.441 1 95.94 100 GLU A O 1
ATOM 812 N N . ASP A 1 101 ? -8.625 -0.035 -7.562 1 94.38 101 ASP A N 1
ATOM 813 C CA . ASP A 1 101 ? -9.844 0.76 -7.477 1 94.38 101 ASP A CA 1
ATOM 814 C C . ASP A 1 101 ? -10.297 0.918 -6.023 1 94.38 101 ASP A C 1
ATOM 816 O O . ASP A 1 101 ? -10.711 2.004 -5.613 1 94.38 101 ASP A O 1
ATOM 820 N N . ILE A 1 102 ? -10.227 -0.131 -5.312 1 95.69 102 ILE A N 1
ATOM 821 C CA . ILE A 1 102 ? -10.57 -0.078 -3.895 1 95.69 102 ILE A CA 1
ATOM 822 C C . ILE A 1 102 ? -9.656 0.916 -3.178 1 95.69 102 ILE A C 1
ATOM 824 O O . ILE A 1 102 ? -10.133 1.764 -2.416 1 95.69 102 ILE A O 1
ATOM 828 N N . ASN A 1 103 ? -8.383 0.807 -3.459 1 95.06 103 ASN A N 1
ATOM 829 C CA . ASN A 1 103 ? -7.402 1.693 -2.84 1 95.06 103 ASN A CA 1
ATOM 830 C C . ASN A 1 103 ? -7.672 3.156 -3.186 1 95.06 103 ASN A C 1
ATOM 832 O O . ASN A 1 103 ? -7.504 4.039 -2.342 1 95.06 103 ASN A O 1
ATOM 836 N N . LYS A 1 104 ? -8.062 3.414 -4.383 1 95.5 104 LYS A N 1
ATOM 837 C CA . LYS A 1 104 ? -8.406 4.77 -4.797 1 95.5 104 LYS A CA 1
ATOM 838 C C . LYS A 1 104 ? -9.578 5.312 -3.982 1 95.5 104 LYS A C 1
ATOM 840 O O . LYS A 1 104 ? -9.586 6.484 -3.596 1 95.5 104 LYS A O 1
ATOM 845 N N . GLY A 1 105 ? -10.555 4.477 -3.793 1 93.56 105 GLY A N 1
ATOM 846 C CA . GLY A 1 105 ? -11.672 4.879 -2.961 1 93.56 105 GLY A CA 1
ATOM 847 C C . GLY A 1 105 ? -11.273 5.18 -1.528 1 93.56 105 GLY A C 1
ATOM 848 O O . GLY A 1 105 ? -11.766 6.141 -0.931 1 93.56 105 GLY A O 1
ATOM 849 N N . VAL A 1 106 ? -10.344 4.398 -0.985 1 93.25 106 VAL A N 1
ATOM 850 C CA . VAL A 1 106 ? -9.883 4.523 0.395 1 93.25 106 VAL A CA 1
ATOM 851 C C . VAL A 1 106 ? -8.977 5.742 0.53 1 93.25 106 VAL A C 1
ATOM 853 O O . VAL A 1 106 ? -9.125 6.539 1.46 1 93.25 106 VAL A O 1
ATOM 856 N N . SER A 1 107 ? -8.078 5.918 -0.435 1 95.75 107 SER A N 1
ATOM 857 C CA . SER A 1 107 ? -7.051 6.941 -0.315 1 95.75 107 SER A CA 1
ATOM 858 C C . SER A 1 107 ? -7.57 8.305 -0.759 1 95.75 107 SER A C 1
ATOM 860 O O . SER A 1 107 ? -6.98 9.336 -0.431 1 95.75 107 SER A O 1
ATOM 862 N N . GLY A 1 108 ? -8.578 8.328 -1.531 1 96.06 108 GLY A N 1
ATOM 863 C CA . GLY A 1 108 ? -9.102 9.555 -2.107 1 96.06 108 GLY A CA 1
ATOM 864 C C . GLY A 1 108 ? -9.305 10.656 -1.082 1 96.06 108 GLY A C 1
ATOM 865 O O . GLY A 1 108 ? -8.703 11.727 -1.182 1 96.06 108 GLY A O 1
ATOM 866 N N . PRO A 1 109 ? -10.156 10.344 -0.09 1 96.12 109 PRO A N 1
ATOM 867 C CA . PRO A 1 109 ? -10.406 11.367 0.93 1 96.12 109 PRO A CA 1
ATOM 868 C C . PRO A 1 109 ? -9.117 11.852 1.6 1 96.12 109 PRO A C 1
ATOM 870 O O . PRO A 1 109 ? -8.977 13.039 1.887 1 96.12 109 PRO A O 1
ATOM 873 N N . ILE A 1 110 ? -8.227 11.008 1.837 1 95.88 110 ILE A N 1
ATOM 874 C CA . ILE A 1 110 ? -6.98 11.336 2.52 1 95.88 110 ILE A CA 1
ATOM 875 C C . ILE A 1 110 ? -6.086 12.156 1.597 1 95.88 110 ILE A C 1
ATOM 877 O O . ILE A 1 110 ? -5.539 13.188 2.008 1 95.88 110 ILE A O 1
ATOM 881 N N . ASN A 1 111 ? -5.953 11.703 0.409 1 96.56 111 ASN A N 1
ATOM 882 C CA . ASN A 1 111 ? -5.168 12.438 -0.583 1 96.56 111 ASN A CA 1
ATOM 883 C C . ASN A 1 111 ? -5.684 13.859 -0.766 1 96.56 111 ASN A C 1
ATOM 885 O O . ASN A 1 111 ? -4.895 14.781 -0.981 1 96.56 111 ASN A O 1
ATOM 889 N N . GLU A 1 112 ? -6.918 14.016 -0.727 1 96.56 112 GLU A N 1
ATOM 890 C CA . GLU A 1 112 ? -7.516 15.344 -0.847 1 96.56 112 GLU A CA 1
ATOM 891 C C . GLU A 1 112 ? -7.004 16.281 0.247 1 96.56 112 GLU A C 1
ATOM 893 O O . GLU A 1 112 ? -6.73 17.453 -0.01 1 96.56 112 GLU A O 1
ATOM 898 N N . VAL A 1 113 ? -6.902 15.805 1.439 1 96 113 VAL A N 1
ATOM 899 C CA . VAL A 1 113 ? -6.438 16.594 2.572 1 96 113 VAL A CA 1
ATOM 900 C C . VAL A 1 113 ? -4.996 17.031 2.336 1 96 113 VAL A C 1
ATOM 902 O O . VAL A 1 113 ? -4.676 18.219 2.451 1 96 113 VAL A O 1
ATOM 905 N N . TYR A 1 114 ? -4.199 16.141 1.94 1 94.5 114 TYR A N 1
ATOM 906 C CA . TYR A 1 114 ? -2.787 16.453 1.758 1 94.5 114 TYR A CA 1
ATOM 907 C C . TYR A 1 114 ? -2.574 17.297 0.507 1 94.5 114 TYR A C 1
ATOM 909 O O . TYR A 1 114 ? -1.646 18.109 0.447 1 94.5 114 TYR A O 1
ATOM 917 N N . GLN A 1 115 ? -3.406 17.094 -0.435 1 94.88 115 GLN A N 1
ATOM 918 C CA . GLN A 1 115 ? -3.336 17.938 -1.629 1 94.88 115 GLN A CA 1
ATOM 919 C C . GLN A 1 115 ? -3.623 19.391 -1.294 1 94.88 115 GLN A C 1
ATOM 921 O O . GLN A 1 115 ? -3.006 20.297 -1.86 1 94.88 115 GLN A O 1
ATOM 926 N N . SER A 1 116 ? -4.543 19.578 -0.427 1 93.75 116 SER A N 1
ATOM 927 C CA . SER A 1 116 ? -4.859 20.938 0.001 1 93.75 116 SER A CA 1
ATOM 928 C C . SER A 1 116 ? -3.658 21.609 0.666 1 93.75 116 SER A C 1
ATOM 930 O O . SER A 1 116 ? -3.424 22.797 0.487 1 93.75 116 SER A O 1
ATOM 932 N N . LEU A 1 117 ? -2.959 20.859 1.421 1 92.44 117 LEU A N 1
ATOM 933 C CA . LEU A 1 117 ? -1.753 21.344 2.076 1 92.44 117 LEU A CA 1
ATOM 934 C C . LEU A 1 117 ? -0.674 21.688 1.053 1 92.44 117 LEU A C 1
ATOM 936 O O . LEU A 1 117 ? -0.017 22.719 1.154 1 92.44 117 LEU A O 1
ATOM 940 N N . ALA A 1 118 ? -0.573 20.875 0.11 1 91.88 118 ALA A N 1
ATOM 941 C CA . ALA A 1 118 ? 0.421 21.062 -0.941 1 91.88 118 ALA A CA 1
ATOM 942 C C . ALA A 1 118 ? 0.115 22.312 -1.757 1 91.88 118 ALA A C 1
ATOM 944 O O . ALA A 1 118 ? 1.026 23.062 -2.139 1 91.88 118 ALA A O 1
ATOM 945 N N . GLU A 1 119 ? -1.086 22.516 -1.999 1 93.19 119 GLU A N 1
ATOM 946 C CA . GLU A 1 119 ? -1.512 23.688 -2.762 1 93.19 119 GLU A CA 1
ATOM 947 C C . GLU A 1 119 ? -1.188 24.984 -2.016 1 93.19 119 GLU A C 1
ATOM 949 O O . GLU A 1 119 ? -0.782 25.969 -2.627 1 93.19 119 GLU A O 1
ATOM 954 N N . GLN A 1 120 ? -1.427 24.938 -0.764 1 92.25 120 GLN A N 1
ATOM 955 C CA . GLN A 1 120 ? -1.089 26.109 0.028 1 92.25 120 GLN A CA 1
ATOM 956 C C . GLN A 1 120 ? 0.42 26.344 0.054 1 92.25 120 GLN A C 1
ATOM 958 O O . GLN A 1 120 ? 0.88 27.484 -0.018 1 92.25 120 GLN A O 1
ATOM 963 N N . ALA A 1 121 ? 1.088 25.297 0.171 1 90.44 121 ALA A N 1
ATOM 964 C CA . ALA A 1 121 ? 2.545 25.391 0.193 1 90.44 121 ALA A CA 1
ATOM 965 C C . ALA A 1 121 ? 3.074 25.984 -1.112 1 90.44 121 ALA A C 1
ATOM 967 O O . ALA A 1 121 ? 4.027 26.766 -1.106 1 90.44 121 ALA A O 1
ATOM 968 N N . GLU A 1 122 ? 2.545 25.578 -2.17 1 88.75 122 GLU A N 1
ATOM 969 C CA . GLU A 1 122 ? 2.93 26.094 -3.479 1 88.75 122 GLU A CA 1
ATOM 970 C C . GLU A 1 122 ? 2.568 27.578 -3.615 1 88.75 122 GLU A C 1
ATOM 972 O O . GLU A 1 122 ? 3.283 28.344 -4.273 1 88.75 122 GLU A O 1
ATOM 977 N N . GLY A 1 123 ? 1.427 27.875 -3.07 1 82.88 123 GLY A N 1
ATOM 978 C CA . GLY A 1 123 ? 0.993 29.266 -3.143 1 82.88 123 GLY A CA 1
ATOM 979 C C . GLY A 1 123 ? 1.874 30.203 -2.346 1 82.88 123 GLY A C 1
ATOM 980 O O . GLY A 1 123 ? 2.012 31.375 -2.697 1 82.88 123 GLY A O 1
ATOM 981 N N . GLN A 1 124 ? 2.48 29.719 -1.253 1 76.25 124 GLN A N 1
ATOM 982 C CA . GLN A 1 124 ? 3.383 30.516 -0.439 1 76.25 124 GLN A CA 1
ATOM 983 C C . GLN A 1 124 ? 4.727 30.719 -1.133 1 76.25 124 GLN A C 1
ATOM 985 O O . GLN A 1 124 ? 5.398 31.719 -0.93 1 76.25 124 GLN A O 1
ATOM 990 N N . THR A 1 125 ? 5.062 29.719 -1.812 1 70.19 125 THR A N 1
ATOM 991 C CA . THR A 1 125 ? 6.336 29.828 -2.512 1 70.19 125 THR A CA 1
ATOM 992 C C . THR A 1 125 ? 6.234 30.812 -3.67 1 70.19 125 THR A C 1
ATOM 994 O O . THR A 1 125 ? 7.199 31.516 -3.982 1 70.19 125 THR A O 1
ATOM 997 N N . GLU A 1 126 ? 5.074 30.75 -4.277 1 70.38 126 GLU A N 1
ATOM 998 C CA . GLU A 1 126 ? 4.871 31.656 -5.406 1 70.38 126 GLU A CA 1
ATOM 999 C C . GLU A 1 126 ? 4.57 33.094 -4.93 1 70.38 126 GLU A C 1
ATOM 1001 O O . GLU A 1 126 ? 4.824 34.031 -5.648 1 70.38 126 GLU A O 1
ATOM 1006 N N . ALA A 1 127 ? 4.062 33.188 -3.732 1 56.72 127 ALA A N 1
ATOM 1007 C CA . ALA A 1 127 ? 3.732 34.531 -3.27 1 56.72 127 ALA A CA 1
ATOM 1008 C C . ALA A 1 127 ? 4.949 35.188 -2.648 1 56.72 127 ALA A C 1
ATOM 1010 O O . ALA A 1 127 ? 5.844 34.531 -2.129 1 56.72 127 ALA A O 1
ATOM 1011 N N . MET B 1 1 ? -27.984 -9.008 -9.836 1 50.91 1 MET B N 1
ATOM 1012 C CA . MET B 1 1 ? -27.234 -7.816 -9.461 1 50.91 1 MET B CA 1
ATOM 1013 C C . MET B 1 1 ? -25.781 -7.922 -9.93 1 50.91 1 MET B C 1
ATOM 1015 O O . MET B 1 1 ? -25.172 -8.984 -9.812 1 50.91 1 MET B O 1
ATOM 1019 N N . ASN B 1 2 ? -25.422 -6.992 -10.742 1 62.88 2 ASN B N 1
ATOM 1020 C CA . ASN B 1 2 ? -24.094 -7.082 -11.344 1 62.88 2 ASN B CA 1
ATOM 1021 C C . ASN B 1 2 ? -22.984 -6.992 -10.289 1 62.88 2 ASN B C 1
ATOM 1023 O O . ASN B 1 2 ? -22.953 -6.035 -9.516 1 62.88 2 ASN B O 1
ATOM 1027 N N . ILE B 1 3 ? -22.453 -8.18 -9.898 1 67.06 3 ILE B N 1
ATOM 1028 C CA . ILE B 1 3 ? -21.406 -8.375 -8.898 1 67.06 3 ILE B CA 1
ATOM 1029 C C . ILE B 1 3 ? -20.438 -7.199 -8.93 1 67.06 3 ILE B C 1
ATOM 1031 O O . ILE B 1 3 ? -20 -6.715 -7.875 1 67.06 3 ILE B O 1
ATOM 1035 N N . LEU B 1 4 ? -20.234 -6.664 -10.039 1 71.06 4 LEU B N 1
ATOM 1036 C CA . LEU B 1 4 ? -19.328 -5.527 -10.156 1 71.06 4 LEU B CA 1
ATOM 1037 C C . LEU B 1 4 ? -19.953 -4.258 -9.602 1 71.06 4 LEU B C 1
ATOM 1039 O O . LEU B 1 4 ? -19.281 -3.445 -8.969 1 71.06 4 LEU B O 1
ATOM 1043 N N . SER B 1 5 ? -21.156 -4.234 -9.75 1 75.69 5 SER B N 1
ATOM 1044 C CA . SER B 1 5 ? -21.859 -3.064 -9.242 1 75.69 5 SER B CA 1
ATOM 1045 C C . SER B 1 5 ? -21.875 -3.055 -7.715 1 75.69 5 SER B C 1
ATOM 1047 O O . SER B 1 5 ? -21.719 -2.004 -7.094 1 75.69 5 SER B O 1
ATOM 1049 N N . ASN B 1 6 ? -21.906 -4.234 -7.203 1 88.62 6 ASN B N 1
ATOM 1050 C CA . ASN B 1 6 ? -21.984 -4.34 -5.75 1 88.62 6 ASN B CA 1
ATOM 1051 C C . ASN B 1 6 ? -20.688 -3.891 -5.074 1 88.62 6 ASN B C 1
ATOM 1053 O O . ASN B 1 6 ? -20.734 -3.129 -4.105 1 88.62 6 ASN B O 1
ATOM 1057 N N . ILE B 1 7 ? -19.594 -4.172 -5.625 1 93.62 7 ILE B N 1
ATOM 1058 C CA . ILE B 1 7 ? -18.328 -3.85 -4.973 1 93.62 7 ILE B CA 1
ATOM 1059 C C . ILE B 1 7 ? -18.062 -2.352 -5.086 1 93.62 7 ILE B C 1
ATOM 1061 O O . ILE B 1 7 ? -17.562 -1.732 -4.141 1 93.62 7 ILE B O 1
ATOM 1065 N N . TYR B 1 8 ? -18.453 -1.715 -6.168 1 94.5 8 TYR B N 1
ATOM 1066 C CA . TYR B 1 8 ? -18.25 -0.279 -6.328 1 94.5 8 TY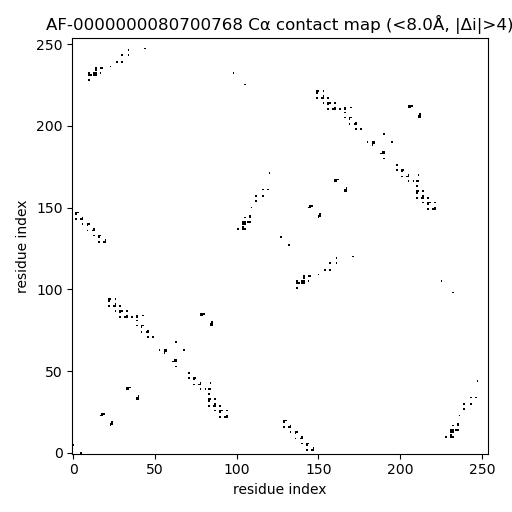R B CA 1
ATOM 1067 C C . TYR B 1 8 ? -19.188 0.506 -5.406 1 94.5 8 TYR B C 1
ATOM 1069 O O . TYR B 1 8 ? -18.812 1.564 -4.898 1 94.5 8 TYR B O 1
ATOM 1077 N N . ASP B 1 9 ? -20.375 -0.066 -5.219 1 95.81 9 ASP B N 1
ATOM 1078 C CA . ASP B 1 9 ? -21.266 0.527 -4.223 1 95.81 9 ASP B CA 1
ATOM 1079 C C . ASP B 1 9 ? -20.641 0.476 -2.83 1 95.81 9 ASP B C 1
ATOM 1081 O O . ASP B 1 9 ? -20.719 1.45 -2.078 1 95.81 9 ASP B O 1
ATOM 1085 N N . THR B 1 10 ? -20.062 -0.635 -2.488 1 96 10 THR B N 1
ATOM 1086 C CA . THR B 1 10 ? -19.422 -0.798 -1.187 1 96 10 THR B CA 1
ATOM 1087 C C . THR B 1 10 ? -18.203 0.114 -1.061 1 96 10 THR B C 1
ATOM 1089 O O . THR B 1 10 ? -17.953 0.684 0.004 1 96 10 THR B O 1
ATOM 1092 N N . ILE B 1 11 ? -17.469 0.313 -2.186 1 96 11 ILE B N 1
ATOM 1093 C CA . ILE B 1 11 ? -16.328 1.225 -2.199 1 96 11 ILE B CA 1
ATOM 1094 C C . ILE B 1 11 ? -16.797 2.648 -1.92 1 96 11 ILE B C 1
ATOM 1096 O O . ILE B 1 11 ? -16.219 3.355 -1.097 1 96 11 ILE B O 1
ATOM 1100 N N . ASN B 1 12 ? -17.844 3.018 -2.588 1 95.88 12 ASN B N 1
ATOM 1101 C CA . ASN B 1 12 ? -18.391 4.352 -2.391 1 95.88 12 ASN B CA 1
ATOM 1102 C C . ASN B 1 12 ? -18.875 4.555 -0.957 1 95.88 12 ASN B C 1
ATOM 1104 O O . ASN B 1 12 ? -18.688 5.621 -0.375 1 95.88 12 ASN B O 1
ATOM 1108 N N . GLN B 1 13 ? -19.516 3.537 -0.457 1 95.38 13 GLN B N 1
ATOM 1109 C CA . GLN B 1 13 ? -19.969 3.611 0.931 1 95.38 13 GLN B CA 1
ATOM 1110 C C . GLN B 1 13 ? -18.781 3.738 1.883 1 95.38 13 GLN B C 1
ATOM 1112 O O . GLN B 1 13 ? -18.844 4.488 2.859 1 95.38 13 GLN B O 1
ATOM 1117 N N . LEU B 1 14 ? -17.75 2.98 1.646 1 95.31 14 LEU B N 1
ATOM 1118 C CA . LEU B 1 14 ? -16.547 3.053 2.465 1 95.31 14 LEU B CA 1
ATOM 1119 C C . LEU B 1 14 ? -15.961 4.461 2.459 1 95.31 14 LEU B C 1
ATOM 1121 O O . LEU B 1 14 ? -15.57 4.984 3.506 1 95.31 14 LEU B O 1
ATOM 1125 N N . GLU B 1 15 ? -15.891 5.062 1.26 1 96.06 15 GLU B N 1
ATOM 1126 C CA . GLU B 1 15 ? -15.414 6.441 1.147 1 96.06 15 GLU B CA 1
ATOM 1127 C C . GLU B 1 15 ? -16.234 7.379 2.021 1 96.06 15 GLU B C 1
ATOM 1129 O O . GLU B 1 15 ? -15.688 8.211 2.746 1 96.06 15 GLU B O 1
ATOM 1134 N N . ARG B 1 16 ? -17.562 7.25 1.981 1 95.44 16 ARG B N 1
ATOM 1135 C CA . ARG B 1 16 ? -18.453 8.07 2.793 1 95.44 16 ARG B CA 1
ATOM 1136 C C . ARG B 1 16 ? -18.219 7.828 4.281 1 95.44 16 ARG B C 1
ATOM 1138 O O . ARG B 1 16 ? -18.172 8.773 5.07 1 95.44 16 ARG B O 1
ATOM 1145 N N . ASP B 1 17 ? -18.062 6.562 4.605 1 96 17 ASP B N 1
ATOM 1146 C CA . ASP B 1 17 ? -17.828 6.211 6.004 1 96 17 ASP B CA 1
ATOM 1147 C C . ASP B 1 17 ? -16.516 6.832 6.508 1 96 17 ASP B C 1
ATOM 1149 O O . ASP B 1 17 ? -16.469 7.332 7.633 1 96 17 ASP B O 1
ATOM 1153 N N . ILE B 1 18 ? -15.477 6.844 5.703 1 96.31 18 ILE B N 1
ATOM 1154 C CA . ILE B 1 18 ? -14.188 7.422 6.082 1 96.31 18 ILE B CA 1
ATOM 1155 C C . ILE B 1 18 ? -14.359 8.906 6.383 1 96.31 18 ILE B C 1
ATOM 1157 O O . ILE B 1 18 ? -13.883 9.398 7.406 1 96.31 18 ILE B O 1
ATOM 1161 N N . ARG B 1 19 ? -15.102 9.648 5.555 1 96.25 19 ARG B N 1
ATOM 1162 C CA . ARG B 1 19 ? -15.297 11.086 5.715 1 96.25 19 ARG B CA 1
ATOM 1163 C C . ARG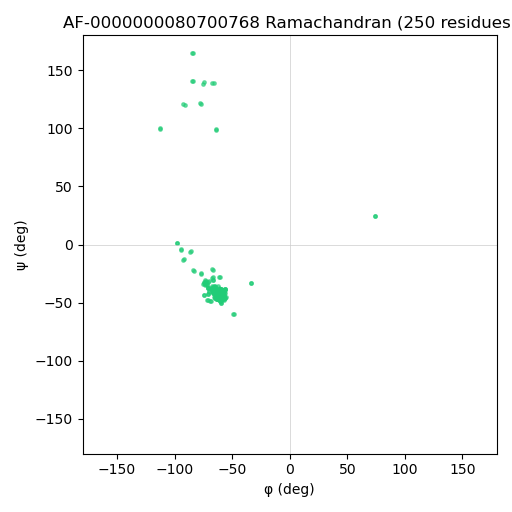 B 1 19 ? -16.109 11.383 6.973 1 96.25 19 ARG B C 1
ATOM 1165 O O . ARG B 1 19 ? -16.031 12.492 7.512 1 96.25 19 ARG B O 1
ATOM 1172 N N . GLU B 1 20 ? -16.844 10.398 7.441 1 95.81 20 GLU B N 1
ATOM 1173 C CA . GLU B 1 20 ? -17.703 10.594 8.609 1 95.81 20 GLU B CA 1
ATOM 1174 C C . GLU B 1 20 ? -16.969 10.203 9.898 1 95.81 20 GLU B C 1
ATOM 1176 O O . GLU B 1 20 ? -17.422 10.531 10.992 1 95.81 20 GLU B O 1
ATOM 1181 N N . GLU B 1 21 ? -15.844 9.516 9.734 1 94.94 21 GLU B N 1
ATOM 1182 C CA . GLU B 1 21 ? -15.078 9.094 10.898 1 94.94 21 GLU B CA 1
ATOM 1183 C C . GLU B 1 21 ? -14.5 10.289 11.648 1 94.94 21 GLU B C 1
ATOM 1185 O O . GLU B 1 21 ? -14.023 11.242 11.023 1 94.94 21 GLU B O 1
ATOM 1190 N N . VAL B 1 22 ? -14.547 10.219 12.938 1 95.56 22 VAL B N 1
ATOM 1191 C CA . VAL B 1 22 ? -13.992 11.258 13.789 1 95.56 22 VAL B CA 1
ATOM 1192 C C . VAL B 1 22 ? -12.508 11.445 13.477 1 95.56 22 VAL B C 1
ATOM 1194 O O . VAL B 1 22 ? -12.023 12.578 13.391 1 95.56 22 VAL B O 1
ATOM 1197 N N . ALA B 1 23 ? -11.82 10.305 13.234 1 95.56 23 ALA B N 1
ATOM 1198 C CA . ALA B 1 23 ? -10.391 10.367 12.922 1 95.56 23 ALA B CA 1
ATOM 1199 C C . ALA B 1 23 ? -10.141 11.203 11.672 1 95.56 23 ALA B C 1
ATOM 1201 O O . ALA B 1 23 ? -9.156 11.945 11.602 1 95.56 23 ALA B O 1
ATOM 1202 N N . TYR B 1 24 ? -10.938 11.117 10.664 1 97.38 24 TYR B N 1
ATOM 1203 C CA . TYR B 1 24 ? -10.797 11.891 9.43 1 97.38 24 TYR B CA 1
ATOM 1204 C C . TYR B 1 24 ? -11.062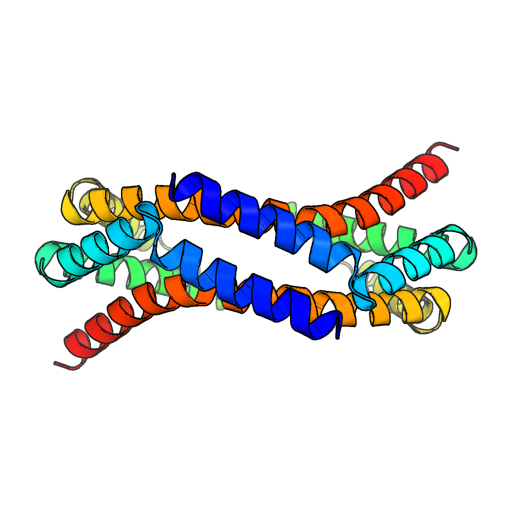 13.367 9.68 1 97.38 24 TYR B C 1
ATOM 1206 O O . TYR B 1 24 ? -10.289 14.227 9.258 1 97.38 24 TYR B O 1
ATOM 1214 N N . LYS B 1 25 ? -12.133 13.664 10.344 1 97.88 25 LYS B N 1
ATOM 1215 C CA . LYS B 1 25 ? -12.5 15.047 10.625 1 97.88 25 LYS B CA 1
ATOM 1216 C C . LYS B 1 25 ? -11.445 15.734 11.484 1 97.88 25 LYS B C 1
ATOM 1218 O O . LYS B 1 25 ? -11.141 16.906 11.273 1 97.88 25 LYS B O 1
ATOM 1223 N N . ASP B 1 26 ? -10.883 14.945 12.391 1 98.06 26 ASP B N 1
ATOM 1224 C CA . ASP B 1 26 ? -9.805 15.477 13.227 1 98.06 26 ASP B CA 1
ATOM 1225 C C . ASP B 1 26 ? -8.57 15.789 12.391 1 98.06 26 ASP B C 1
ATOM 1227 O O . ASP B 1 26 ? -7.883 16.781 12.633 1 98.06 26 ASP B O 1
ATOM 1231 N N . LEU B 1 27 ? -8.266 14.93 11.43 1 98.25 27 LEU B N 1
ATOM 1232 C CA . LEU B 1 27 ? -7.141 15.195 10.539 1 98.25 27 LEU B CA 1
ATOM 1233 C C . LEU B 1 27 ? -7.375 16.484 9.742 1 98.25 27 LEU B C 1
ATOM 1235 O O . LEU B 1 27 ? -6.48 17.312 9.625 1 98.25 27 LEU B O 1
ATOM 1239 N N . VAL B 1 28 ? -8.531 16.625 9.219 1 98.12 28 VAL B N 1
ATOM 1240 C CA . VAL B 1 28 ? -8.875 17.812 8.445 1 98.12 28 VAL B CA 1
ATOM 1241 C C . VAL B 1 28 ? -8.688 19.047 9.305 1 98.12 28 VAL B C 1
ATOM 1243 O O . VAL B 1 28 ? -8.078 20.031 8.867 1 98.12 28 VAL B O 1
ATOM 1246 N N . ALA B 1 29 ? -9.195 18.984 10.516 1 98.5 29 ALA B N 1
ATOM 1247 C CA . ALA B 1 29 ? -9.086 20.125 11.438 1 98.5 29 ALA B CA 1
ATOM 1248 C C . ALA B 1 29 ? -7.621 20.406 11.766 1 98.5 29 ALA B C 1
ATOM 1250 O O . ALA B 1 29 ? -7.219 21.578 11.844 1 98.5 29 ALA B O 1
ATOM 1251 N N . ALA B 1 30 ? -6.859 19.344 11.945 1 98.44 30 ALA B N 1
ATOM 1252 C CA . ALA B 1 30 ? -5.441 19.516 12.266 1 98.44 30 ALA B CA 1
ATOM 1253 C C . ALA B 1 30 ? -4.691 20.141 11.094 1 98.44 30 ALA B C 1
ATOM 1255 O O . ALA B 1 30 ? -3.797 20.969 11.289 1 98.44 30 ALA B O 1
ATOM 1256 N N . VAL B 1 31 ? -5.023 19.797 9.938 1 98.06 31 VAL B N 1
ATOM 1257 C CA . VAL B 1 31 ? -4.406 20.359 8.742 1 98.06 31 VAL B CA 1
ATOM 1258 C C . VAL B 1 31 ? -4.762 21.844 8.633 1 98.06 31 VAL B C 1
ATOM 1260 O O . VAL B 1 31 ? -3.906 22.672 8.32 1 98.06 31 VAL B O 1
ATOM 1263 N N . GLU B 1 32 ? -5.938 22.188 8.891 1 97.94 32 GLU B N 1
ATOM 1264 C CA . GLU B 1 32 ? -6.352 23.578 8.867 1 97.94 32 GLU B CA 1
ATOM 1265 C C . GLU B 1 32 ? -5.598 24.391 9.922 1 97.94 32 GLU B C 1
ATOM 1267 O O . GLU B 1 32 ? -5.191 25.531 9.664 1 97.94 32 GLU B O 1
ATOM 1272 N N . ALA B 1 33 ? -5.465 23.797 11.078 1 98.44 33 ALA B N 1
ATOM 1273 C CA . ALA B 1 33 ? -4.711 24.469 12.133 1 98.44 33 ALA B CA 1
ATOM 1274 C C . ALA B 1 33 ? -3.275 24.734 11.703 1 98.44 33 ALA B C 1
ATOM 1276 O O . ALA B 1 33 ? -2.732 25.812 11.953 1 98.44 33 ALA B O 1
ATOM 1277 N N . LEU B 1 34 ? -2.699 23.766 11.062 1 98.19 34 LEU B N 1
ATOM 1278 C CA . LEU B 1 34 ? -1.346 23.922 10.539 1 98.19 34 LEU B CA 1
ATOM 1279 C C . LEU B 1 34 ? -1.289 25.047 9.508 1 98.19 34 LEU B C 1
ATOM 1281 O O . LEU B 1 34 ? -0.408 25.906 9.578 1 98.19 34 LEU B O 1
ATOM 1285 N N . LYS B 1 35 ? -2.195 25.078 8.625 1 97.19 35 LYS B N 1
ATOM 1286 C CA . LYS B 1 35 ? -2.244 26.078 7.559 1 97.19 35 LYS B CA 1
ATOM 1287 C C . LYS B 1 35 ? -2.377 27.484 8.133 1 97.19 35 LYS B C 1
ATOM 1289 O O . LYS B 1 35 ? -1.898 28.453 7.539 1 97.19 35 LYS B O 1
ATOM 1294 N N . ASN B 1 36 ? -2.965 27.5 9.273 1 97.44 36 ASN B N 1
ATOM 1295 C CA . ASN B 1 36 ? -3.264 28.812 9.859 1 97.44 36 ASN B CA 1
ATOM 1296 C C . ASN B 1 36 ? -2.211 29.219 10.883 1 97.44 36 ASN B C 1
ATOM 1298 O O . ASN B 1 36 ? -2.324 30.281 11.508 1 97.44 36 ASN B O 1
ATOM 1302 N N . ASP B 1 37 ? -1.215 28.406 11.07 1 97.94 37 ASP B N 1
ATOM 1303 C CA . ASP B 1 37 ? -0.082 28.703 11.938 1 97.94 37 ASP B CA 1
ATOM 1304 C C . ASP B 1 37 ? 1.202 28.875 11.125 1 97.94 37 ASP B C 1
ATOM 1306 O O . ASP B 1 37 ? 1.851 27.891 10.773 1 97.94 37 ASP B O 1
ATOM 1310 N N . GLN B 1 38 ? 1.504 30.109 10.914 1 96.94 38 GLN B N 1
ATOM 1311 C CA . GLN B 1 38 ? 2.605 30.391 10 1 96.94 38 GLN B CA 1
ATOM 1312 C C . GLN B 1 38 ? 3.893 29.719 10.461 1 96.94 38 GLN B C 1
ATOM 1314 O O . GLN B 1 38 ? 4.625 29.141 9.648 1 96.94 38 GLN B O 1
ATOM 1319 N N . GLU B 1 39 ? 4.176 29.812 11.695 1 97.81 39 GLU B N 1
ATOM 1320 C CA . GLU B 1 39 ? 5.387 29.188 12.219 1 97.81 39 GLU B CA 1
ATOM 1321 C C . GLU B 1 39 ? 5.379 27.672 11.992 1 97.81 39 GLU B C 1
ATOM 1323 O O . GLU B 1 39 ? 6.348 27.109 11.477 1 97.81 39 GLU B O 1
ATOM 1328 N N . ALA B 1 40 ? 4.336 27.031 12.359 1 98.12 40 ALA B N 1
ATOM 1329 C CA . ALA B 1 40 ? 4.203 25.594 12.172 1 98.12 40 ALA B CA 1
ATOM 1330 C C . ALA B 1 40 ? 4.27 25.219 10.695 1 98.12 40 ALA B C 1
ATOM 1332 O O . ALA B 1 40 ? 4.926 24.25 10.328 1 98.12 40 ALA B O 1
ATOM 1333 N N . PHE B 1 41 ? 3.607 25.953 9.93 1 97.88 41 PHE B N 1
ATOM 1334 C CA . PHE B 1 41 ? 3.557 25.688 8.492 1 97.88 41 PHE B CA 1
ATOM 1335 C C . PHE B 1 41 ? 4.945 25.781 7.875 1 97.88 41 PHE B C 1
ATOM 1337 O O . PHE B 1 41 ? 5.316 24.953 7.039 1 97.88 41 PHE B O 1
ATOM 1344 N N . ASP B 1 42 ? 5.695 26.812 8.289 1 96.81 42 ASP B N 1
ATOM 1345 C CA . ASP B 1 42 ? 7.059 26.984 7.793 1 96.81 42 ASP B CA 1
ATOM 1346 C C . ASP B 1 42 ? 7.926 25.781 8.172 1 96.81 42 ASP B C 1
ATOM 1348 O O . ASP B 1 42 ? 8.672 25.266 7.336 1 96.81 42 ASP B O 1
ATOM 1352 N N . ILE B 1 43 ? 7.816 25.391 9.391 1 97.25 43 ILE B N 1
ATOM 1353 C CA . ILE B 1 43 ? 8.578 24.234 9.859 1 97.25 43 ILE B CA 1
ATOM 1354 C C . ILE B 1 43 ? 8.188 23 9.055 1 97.25 43 ILE B C 1
ATOM 1356 O O . ILE B 1 43 ? 9.055 22.25 8.602 1 97.25 43 ILE B O 1
ATOM 1360 N N . TYR B 1 44 ? 6.918 22.812 8.852 1 96.56 44 TYR B N 1
ATOM 1361 C CA . TYR B 1 44 ? 6.383 21.672 8.094 1 96.56 44 TYR B CA 1
ATOM 1362 C C . TYR B 1 44 ? 6.898 21.688 6.664 1 96.56 44 TYR B C 1
ATOM 1364 O O . TYR B 1 44 ? 7.375 20.656 6.16 1 96.56 44 TYR B O 1
ATOM 1372 N N . THR B 1 45 ? 6.902 22.766 5.957 1 95.75 45 THR B N 1
ATOM 1373 C CA . THR B 1 45 ? 7.32 22.891 4.566 1 95.75 45 THR B CA 1
ATOM 1374 C C . THR B 1 45 ? 8.82 22.656 4.434 1 95.75 45 THR B C 1
ATOM 1376 O O . THR B 1 45 ? 9.281 22.031 3.473 1 95.75 45 THR B O 1
ATOM 1379 N N . GLU B 1 46 ? 9.516 23.188 5.43 1 95.56 46 GLU B N 1
ATOM 1380 C CA . GLU B 1 46 ? 10.953 22.953 5.441 1 95.56 46 GLU B CA 1
ATOM 1381 C C . GLU B 1 46 ? 11.273 21.469 5.594 1 95.56 46 GLU B C 1
ATOM 1383 O O . GLU B 1 46 ? 12.172 20.938 4.93 1 95.56 46 GLU B O 1
ATOM 1388 N N . PHE B 1 47 ? 10.57 20.844 6.477 1 95.69 47 PHE B N 1
ATOM 1389 C CA . PHE B 1 47 ? 10.75 19.422 6.711 1 95.69 47 PHE B CA 1
ATOM 1390 C C . PHE B 1 47 ? 10.43 18.625 5.453 1 95.69 47 PHE B C 1
ATOM 1392 O O . PHE B 1 47 ? 11.18 17.719 5.07 1 95.69 47 PHE B O 1
ATOM 1399 N N . ARG B 1 48 ? 9.406 18.969 4.754 1 94 48 ARG B N 1
ATOM 1400 C CA . ARG B 1 48 ? 9.023 18.312 3.514 1 94 48 ARG B CA 1
ATOM 1401 C C . ARG B 1 48 ? 10.086 18.5 2.438 1 94 48 ARG B C 1
ATOM 1403 O O . ARG B 1 48 ? 10.414 17.562 1.702 1 94 48 ARG B O 1
ATOM 1410 N N . ALA B 1 49 ? 10.578 19.672 2.35 1 94.19 49 ALA B N 1
ATOM 1411 C CA . ALA B 1 49 ? 11.617 19.984 1.377 1 94.19 49 ALA B CA 1
ATOM 1412 C C . ALA B 1 49 ? 12.883 19.188 1.655 1 94.19 49 ALA B C 1
ATOM 1414 O O . ALA B 1 49 ? 13.508 18.656 0.729 1 94.19 49 ALA B O 1
ATOM 1415 N N . LEU B 1 50 ? 13.195 19.094 2.936 1 95.69 50 LEU B N 1
ATOM 1416 C CA . LEU B 1 50 ? 14.367 18.328 3.334 1 95.69 50 LEU B CA 1
ATOM 1417 C C . LEU B 1 50 ? 14.188 16.844 3 1 95.69 50 LEU B C 1
ATOM 1419 O O . LEU B 1 50 ? 15.094 16.203 2.459 1 95.69 50 LEU B O 1
ATOM 1423 N N . GLN B 1 51 ? 13.055 16.328 3.324 1 94.06 51 GLN B N 1
ATOM 1424 C CA . GLN B 1 51 ? 12.734 14.945 3.008 1 94.06 51 GLN B CA 1
ATOM 1425 C C . GLN B 1 51 ? 12.836 14.68 1.508 1 94.06 51 GLN B C 1
ATOM 1427 O O . GLN B 1 51 ? 13.391 13.664 1.088 1 94.06 51 GLN B O 1
ATOM 1432 N N . SER B 1 52 ? 12.344 15.641 0.72 1 94.81 52 SER B N 1
ATOM 1433 C CA . SER B 1 52 ? 12.422 15.516 -0.732 1 94.81 52 SER B CA 1
ATOM 1434 C C . SER B 1 52 ? 13.859 15.578 -1.222 1 94.81 52 SER B C 1
ATOM 1436 O O . SER B 1 52 ? 14.258 14.812 -2.098 1 94.81 52 SER B O 1
ATOM 1438 N N . SER B 1 53 ? 14.609 16.422 -0.672 1 95.38 53 SER B N 1
ATOM 1439 C CA . SER B 1 53 ? 16.016 16.578 -1.045 1 95.38 53 SER B CA 1
ATOM 1440 C C . SER B 1 53 ? 16.797 15.289 -0.784 1 95.38 53 SER B C 1
ATOM 1442 O O . SER B 1 53 ? 17.641 14.898 -1.596 1 95.38 53 SER B O 1
ATOM 1444 N N . PHE B 1 54 ? 16.547 14.672 0.343 1 95.94 54 PHE B N 1
ATOM 1445 C CA . PHE B 1 54 ? 17.188 13.406 0.67 1 95.94 54 PHE B CA 1
ATOM 1446 C C . PHE B 1 54 ? 16.844 12.336 -0.351 1 95.94 54 PHE B C 1
ATOM 1448 O O . PHE B 1 54 ? 17.703 11.578 -0.79 1 95.94 54 PHE B O 1
ATOM 1455 N N . GLN B 1 55 ? 15.578 12.289 -0.702 1 94.19 55 GLN B N 1
ATOM 1456 C CA . GLN B 1 55 ? 15.125 11.32 -1.691 1 94.19 55 GLN B CA 1
ATOM 1457 C C . GLN B 1 55 ? 15.82 11.539 -3.033 1 94.19 55 GLN B C 1
ATOM 1459 O O . GLN B 1 55 ? 16.25 10.586 -3.68 1 94.19 55 GLN B O 1
ATOM 1464 N N . PHE B 1 56 ? 15.844 12.758 -3.488 1 94.88 56 PHE B N 1
ATOM 1465 C CA . PHE B 1 56 ? 16.5 13.109 -4.738 1 94.88 56 PHE B CA 1
ATOM 1466 C C . PHE B 1 56 ? 17.984 12.727 -4.691 1 94.88 56 PHE B C 1
ATOM 1468 O O . PHE B 1 56 ? 18.5 12.141 -5.645 1 94.88 56 PHE B O 1
ATOM 1475 N N . LYS B 1 57 ? 18.656 13.031 -3.619 1 94.75 57 LYS B N 1
ATOM 1476 C CA . LYS B 1 57 ? 20.062 12.664 -3.455 1 94.75 57 LYS B CA 1
ATOM 1477 C C . LYS B 1 57 ? 20.25 11.148 -3.541 1 94.75 57 LYS B C 1
ATOM 1479 O O . LYS B 1 57 ? 21.188 10.672 -4.188 1 94.75 57 LYS B O 1
ATOM 1484 N N . ALA B 1 58 ? 19.391 10.539 -2.85 1 92.75 58 ALA B N 1
ATOM 1485 C CA . ALA B 1 58 ? 19.469 9.078 -2.865 1 92.75 58 ALA B CA 1
ATOM 1486 C C . ALA B 1 58 ? 19.281 8.539 -4.281 1 92.75 58 ALA B C 1
ATOM 1488 O O . ALA B 1 58 ? 19.984 7.605 -4.688 1 92.75 58 ALA B O 1
ATOM 1489 N N . GLN B 1 59 ? 18.406 9.055 -5.105 1 91.88 59 GLN B N 1
ATOM 1490 C CA . GLN B 1 59 ? 18.172 8.641 -6.484 1 91.88 59 GLN B CA 1
ATOM 1491 C C . GLN B 1 59 ? 19.391 8.914 -7.359 1 91.88 59 GLN B C 1
ATOM 1493 O O . GLN B 1 59 ? 19.688 8.141 -8.266 1 91.88 59 GLN B O 1
ATOM 1498 N N . LEU B 1 60 ? 20.047 9.992 -7.082 1 93.56 60 LEU B N 1
ATOM 1499 C CA . LEU B 1 60 ? 21.203 10.406 -7.852 1 93.56 60 LEU B CA 1
ATOM 1500 C C . LEU B 1 60 ? 22.469 9.742 -7.324 1 93.56 60 LEU B C 1
ATOM 1502 O O . LEU B 1 60 ? 23.562 9.938 -7.871 1 93.56 60 LEU B O 1
ATOM 1506 N N . GLY B 1 61 ? 22.281 9.047 -6.23 1 92.44 61 GLY B N 1
ATOM 1507 C CA . GLY B 1 61 ? 23.422 8.406 -5.602 1 92.44 61 GLY B CA 1
ATOM 1508 C C . GLY B 1 61 ? 24.328 9.383 -4.875 1 92.44 61 GLY B C 1
ATOM 1509 O O . GLY B 1 61 ? 25.516 9.117 -4.695 1 92.44 61 GLY B O 1
ATOM 1510 N N . GLN B 1 62 ? 23.828 10.438 -4.492 1 94.56 62 GLN B N 1
ATOM 1511 C CA . GLN B 1 62 ? 24.594 11.438 -3.762 1 94.56 62 GLN B CA 1
ATOM 1512 C C . GLN B 1 62 ? 24.641 11.125 -2.27 1 94.56 62 GLN B C 1
ATOM 1514 O O . GLN B 1 62 ? 23.656 10.648 -1.702 1 94.56 62 GLN B O 1
ATOM 1519 N N . GLU B 1 63 ? 25.672 11.336 -1.74 1 92.56 63 GLU B N 1
ATOM 1520 C CA . GLU B 1 63 ? 25.859 11.055 -0.318 1 92.56 63 GLU B CA 1
ATOM 1521 C C . GLU B 1 63 ? 25.172 12.117 0.54 1 92.56 63 GLU B C 1
ATOM 1523 O O . GLU B 1 63 ? 25.188 13.305 0.211 1 92.56 63 GLU B O 1
ATOM 1528 N N . ILE B 1 64 ? 24.562 11.656 1.537 1 92.69 64 ILE B N 1
ATOM 1529 C CA . ILE B 1 64 ? 24.047 12.531 2.58 1 92.69 64 ILE B CA 1
ATOM 1530 C C . ILE B 1 64 ? 25.172 12.992 3.492 1 92.69 64 ILE B C 1
ATOM 1532 O O . ILE B 1 64 ? 25.859 12.164 4.113 1 92.69 64 ILE B O 1
ATOM 1536 N N . THR B 1 65 ? 25.359 14.336 3.576 1 93.5 65 THR B N 1
ATOM 1537 C CA . THR B 1 65 ? 26.5 14.883 4.293 1 93.5 65 THR B CA 1
ATOM 1538 C C . THR B 1 65 ? 26.203 14.992 5.785 1 93.5 65 THR B C 1
ATOM 1540 O O . THR B 1 65 ? 25.047 14.859 6.207 1 93.5 65 THR B O 1
ATOM 1543 N N . GLU B 1 66 ? 27.234 15.164 6.547 1 95.06 66 GLU B N 1
ATOM 1544 C CA . GLU B 1 66 ? 27.078 15.422 7.973 1 95.06 66 GLU B CA 1
ATOM 1545 C C . GLU B 1 66 ? 26.219 16.672 8.219 1 95.06 66 GLU B C 1
ATOM 1547 O O . GLU B 1 66 ? 25.453 16.719 9.172 1 95.06 66 GLU B O 1
ATOM 1552 N N . GLU B 1 67 ? 26.422 17.703 7.414 1 94.81 67 GLU B N 1
ATOM 1553 C CA . GLU B 1 67 ? 25.625 18.922 7.508 1 94.81 67 GLU B CA 1
ATOM 1554 C C . GLU B 1 67 ? 24.141 18.641 7.258 1 94.81 67 GLU B C 1
ATOM 1556 O O . GLU B 1 67 ? 23.281 19.188 7.941 1 94.81 67 GLU B O 1
ATOM 1561 N N . ASP B 1 68 ? 23.844 17.797 6.246 1 95.31 68 ASP B N 1
ATOM 1562 C CA . ASP B 1 68 ? 22.484 17.359 5.988 1 95.31 68 ASP B CA 1
ATOM 1563 C C . ASP B 1 68 ? 21.859 16.719 7.227 1 95.31 68 ASP B C 1
ATOM 1565 O O . ASP B 1 68 ? 20.719 17.016 7.586 1 95.31 68 ASP B O 1
ATOM 1569 N N . GLU B 1 69 ? 22.594 15.891 7.848 1 95.75 69 GLU B N 1
ATOM 1570 C CA . GLU B 1 69 ? 22.141 15.18 9.039 1 95.75 69 GLU B CA 1
ATOM 1571 C C . GLU B 1 69 ? 21.859 16.156 10.188 1 95.75 69 GLU B C 1
ATOM 1573 O O . GLU B 1 69 ? 20.875 16.016 10.906 1 95.75 69 GLU B O 1
ATOM 1578 N N . LYS B 1 70 ? 22.781 17.062 10.414 1 96.38 70 LYS B N 1
ATOM 1579 C CA . LYS B 1 70 ? 22.625 18.062 11.469 1 96.38 70 LYS B CA 1
ATOM 1580 C C . LYS B 1 70 ? 21.375 18.891 11.242 1 96.38 70 LYS B C 1
ATOM 1582 O O . LYS B 1 70 ? 20.594 19.109 12.172 1 96.38 70 LYS B O 1
ATOM 1587 N N . ASN B 1 71 ? 21.172 19.375 10 1 96.06 71 ASN B N 1
ATOM 1588 C CA . ASN B 1 71 ? 19.984 20.125 9.648 1 96.06 71 ASN B CA 1
ATOM 1589 C C . ASN B 1 71 ? 18.703 19.312 9.891 1 96.06 71 ASN B C 1
ATOM 1591 O O . ASN B 1 71 ? 17.719 19.844 10.406 1 96.06 71 ASN B O 1
ATOM 1595 N N . ALA B 1 72 ? 18.75 18.031 9.5 1 96.25 72 ALA B N 1
ATOM 1596 C CA . ALA B 1 72 ? 17.609 17.141 9.695 1 96.25 72 ALA B CA 1
ATOM 1597 C C . ALA B 1 72 ? 17.266 17 11.18 1 96.25 72 ALA B C 1
ATOM 1599 O O . ALA B 1 72 ? 16.109 17.078 11.57 1 96.25 72 ALA B O 1
ATOM 1600 N N . ASN B 1 73 ? 18.266 16.734 12.016 1 97.12 73 ASN B N 1
ATOM 1601 C CA . ASN B 1 73 ? 18.078 16.578 13.453 1 97.12 73 ASN B CA 1
ATOM 1602 C C . ASN B 1 73 ? 17.484 17.844 14.086 1 97.12 73 ASN B C 1
ATOM 1604 O O . ASN B 1 73 ? 16.578 17.766 14.906 1 97.12 73 ASN B O 1
ATOM 1608 N N . GLU B 1 74 ? 18.016 19.031 13.703 1 97.25 74 GLU B N 1
ATOM 1609 C CA . GLU B 1 74 ? 17.516 20.312 14.211 1 97.25 74 GLU B CA 1
ATOM 1610 C C . GLU B 1 74 ? 16.047 20.516 13.812 1 97.25 74 GLU B C 1
ATOM 1612 O O . GLU B 1 74 ? 15.234 20.953 14.633 1 97.25 74 GLU B O 1
ATOM 1617 N N . LEU B 1 75 ? 15.781 20.25 12.578 1 97.5 75 LEU B N 1
ATOM 1618 C CA . LEU B 1 75 ? 14.414 20.438 12.086 1 97.5 75 LEU B CA 1
ATOM 1619 C C . LEU B 1 75 ? 13.461 19.453 12.758 1 97.5 75 LEU B C 1
ATOM 1621 O O . LEU B 1 75 ? 12.32 19.797 13.07 1 97.5 75 LEU B O 1
ATOM 1625 N N . GLN B 1 76 ? 13.938 18.203 12.977 1 96.75 76 GLN B N 1
ATOM 1626 C CA . GLN B 1 76 ? 13.148 17.203 13.695 1 96.75 76 GLN B CA 1
ATOM 1627 C C . GLN B 1 76 ? 12.805 17.688 15.102 1 96.75 76 GLN B C 1
ATOM 1629 O O . GLN B 1 76 ? 11.688 17.469 15.578 1 96.75 76 GLN B O 1
ATOM 1634 N N . GLU B 1 77 ? 13.727 18.328 15.742 1 97.12 77 GLU B N 1
ATOM 1635 C CA . GLU B 1 77 ? 13.484 18.875 17.078 1 97.12 77 GLU B CA 1
ATOM 1636 C C . GLU B 1 77 ? 12.422 19.984 17.031 1 97.12 77 GLU B C 1
ATOM 1638 O O . GLU B 1 77 ? 11.539 20.031 17.891 1 97.12 77 GLU B O 1
ATOM 1643 N N . LYS B 1 78 ? 12.492 20.844 16.062 1 97.44 78 LYS B N 1
ATOM 1644 C CA . LYS B 1 78 ? 11.484 21.891 15.898 1 97.44 78 LYS B CA 1
ATOM 1645 C C . LYS B 1 78 ? 10.102 21.297 15.68 1 97.44 78 LYS B C 1
ATOM 1647 O O . LYS B 1 78 ? 9.117 21.766 16.25 1 97.44 78 LYS B O 1
ATOM 1652 N N . LEU B 1 79 ? 10.086 20.281 14.836 1 96.88 79 LEU B N 1
ATOM 1653 C CA . LEU B 1 79 ? 8.828 19.594 14.539 1 96.88 79 LEU B CA 1
ATOM 1654 C C . LEU B 1 79 ? 8.227 18.984 15.797 1 96.88 79 LEU B C 1
ATOM 1656 O O . LEU B 1 79 ? 7.051 19.203 16.094 1 96.88 79 LEU B O 1
ATOM 1660 N N . ALA B 1 80 ? 9.047 18.344 16.547 1 95.25 80 ALA B N 1
ATOM 1661 C CA . ALA B 1 80 ? 8.609 17.625 17.75 1 95.25 80 ALA B CA 1
ATOM 1662 C C . ALA B 1 80 ? 8.125 18.594 18.828 1 95.25 80 ALA B C 1
ATOM 1664 O O . ALA B 1 80 ? 7.23 18.281 19.609 1 95.25 80 ALA B O 1
ATOM 1665 N N . ASN B 1 81 ? 8.648 19.766 18.828 1 97.31 81 ASN B N 1
ATOM 1666 C CA . ASN B 1 81 ? 8.367 20.719 19.891 1 97.31 81 ASN B CA 1
ATOM 1667 C C . ASN B 1 81 ? 7.219 21.641 19.516 1 97.31 81 ASN B C 1
ATOM 1669 O O . ASN B 1 81 ? 6.785 22.469 20.328 1 97.31 81 ASN B O 1
ATOM 1673 N N . ASN B 1 82 ? 6.75 21.5 18.297 1 98.38 82 ASN B N 1
ATOM 1674 C CA . ASN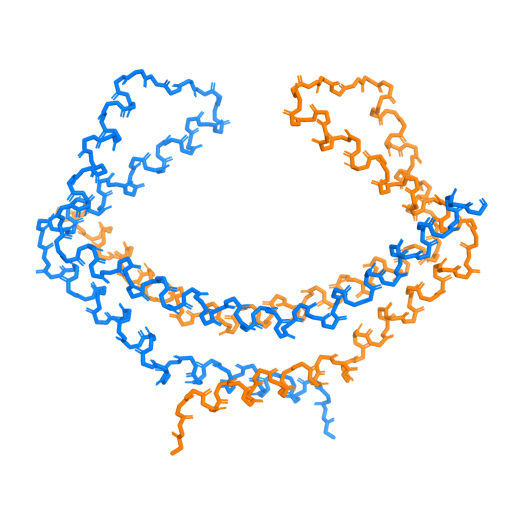 B 1 82 ? 5.633 22.328 17.875 1 98.38 82 ASN B CA 1
ATOM 1675 C C . ASN B 1 82 ? 4.293 21.656 18.141 1 98.38 82 ASN B C 1
ATOM 1677 O O . ASN B 1 82 ? 4.008 20.594 17.578 1 98.38 82 ASN B O 1
ATOM 1681 N N . GLU B 1 83 ? 3.484 22.266 18.906 1 98.06 83 GLU B N 1
ATOM 1682 C CA . GLU B 1 83 ? 2.242 21.656 19.375 1 98.06 83 GLU B CA 1
ATOM 1683 C C . GLU B 1 83 ? 1.27 21.438 18.219 1 98.06 83 GLU B C 1
ATOM 1685 O O . GLU B 1 83 ? 0.529 20.453 18.203 1 98.06 83 GLU B O 1
ATOM 1690 N N . VAL B 1 84 ? 1.217 22.375 17.234 1 98.62 84 VAL B N 1
ATOM 1691 C CA . VAL B 1 84 ? 0.321 22.25 16.094 1 98.62 84 VAL B CA 1
ATOM 1692 C C . VAL B 1 84 ? 0.715 21.047 15.25 1 98.62 84 VAL B C 1
ATOM 1694 O O . VAL B 1 84 ? -0.139 20.234 14.867 1 98.62 84 VAL B O 1
ATOM 1697 N N . ILE B 1 85 ? 2.012 20.875 15.016 1 98.25 85 ILE B N 1
ATOM 1698 C CA . ILE B 1 85 ? 2.514 19.781 14.195 1 98.25 85 ILE B CA 1
ATOM 1699 C C . ILE B 1 85 ? 2.357 18.469 14.945 1 98.25 85 ILE B C 1
ATOM 1701 O O . ILE B 1 85 ? 1.965 17.453 14.367 1 98.25 85 ILE B O 1
ATOM 1705 N N . SER B 1 86 ? 2.678 18.469 16.25 1 97.5 86 SER B N 1
ATOM 1706 C CA . SER B 1 86 ? 2.5 17.281 17.062 1 97.5 86 SER B CA 1
ATOM 1707 C C . SER B 1 86 ? 1.053 16.797 17.031 1 97.5 86 SER B C 1
ATOM 1709 O O . SER B 1 86 ? 0.797 15.594 16.938 1 97.5 86 SER B O 1
ATOM 1711 N N . SER B 1 87 ? 0.139 17.734 17.125 1 98 87 SER B N 1
ATOM 1712 C CA . SER B 1 87 ? -1.277 17.391 17.047 1 98 87 SER B CA 1
ATOM 1713 C C . SER B 1 87 ? -1.625 16.781 15.703 1 98 87 SER B C 1
ATOM 1715 O O . SER B 1 87 ? -2.35 15.781 15.641 1 98 87 SER B O 1
ATOM 1717 N N . LEU B 1 88 ? -1.126 17.359 14.625 1 98.06 88 LEU B N 1
ATOM 1718 C CA . LEU B 1 88 ? 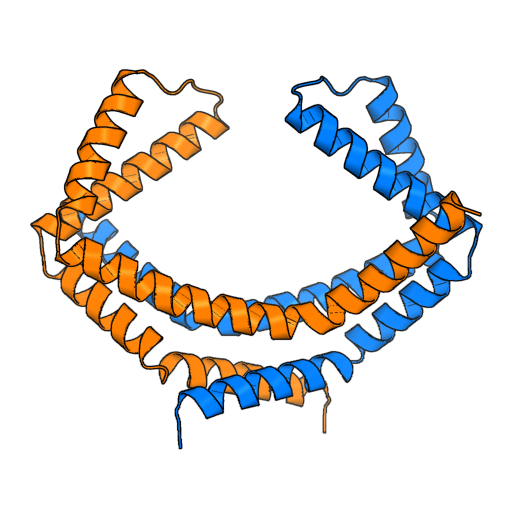-1.346 16.812 13.289 1 98.06 88 LEU B CA 1
ATOM 1719 C C . LEU B 1 88 ? -0.85 15.375 13.203 1 98.06 88 LEU B C 1
ATOM 1721 O O . LEU B 1 88 ? -1.57 14.492 12.734 1 98.06 88 LEU B O 1
ATOM 1725 N N . MET B 1 89 ? 0.377 15.047 13.68 1 96.69 89 MET B N 1
ATOM 1726 C CA . MET B 1 89 ? 0.963 13.711 13.648 1 96.69 89 MET B CA 1
ATOM 1727 C C . MET B 1 89 ? 0.105 12.719 14.422 1 96.69 89 MET B C 1
ATOM 1729 O O . MET B 1 89 ? -0.07 11.578 14 1 96.69 89 MET B O 1
ATOM 1733 N N . ASP B 1 90 ? -0.416 13.188 15.492 1 97.56 90 ASP B N 1
ATOM 1734 C CA . ASP B 1 90 ? -1.284 12.336 16.297 1 97.56 90 ASP B CA 1
ATOM 1735 C C . ASP B 1 90 ? -2.555 11.969 15.539 1 97.56 90 ASP B C 1
ATOM 1737 O O . ASP B 1 90 ? -2.973 10.805 15.547 1 97.56 90 ASP B O 1
ATOM 1741 N N . LYS B 1 91 ? -3.158 12.977 14.922 1 98.06 91 LYS B N 1
ATOM 1742 C CA . LYS B 1 91 ? -4.367 12.711 14.148 1 98.06 91 LYS B CA 1
ATOM 1743 C C . LYS B 1 91 ? -4.066 11.812 12.945 1 98.06 91 LYS B C 1
ATOM 1745 O O . LYS B 1 91 ? -4.867 10.945 12.602 1 98.06 91 LYS B O 1
ATOM 1750 N N . GLU B 1 92 ? -2.877 12.023 12.336 1 96.81 92 GLU B N 1
ATOM 1751 C CA . GLU B 1 92 ? -2.451 11.18 11.227 1 96.81 92 GLU B CA 1
ATOM 1752 C C . GLU B 1 92 ? -2.281 9.727 11.672 1 96.81 92 GLU B C 1
ATOM 1754 O O . GLU B 1 92 ? -2.682 8.805 10.961 1 96.81 92 GLU B O 1
ATOM 1759 N N . ARG B 1 93 ? -1.719 9.539 12.773 1 96.75 93 ARG B N 1
ATOM 1760 C CA . ARG B 1 93 ? -1.53 8.195 13.312 1 96.75 93 ARG B CA 1
ATOM 1761 C C . ARG B 1 93 ? -2.867 7.492 13.5 1 96.75 93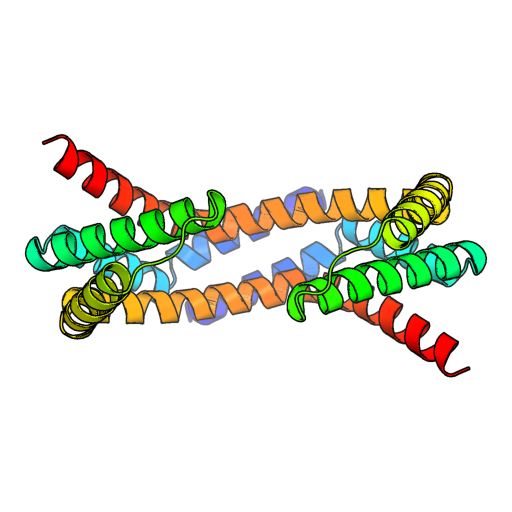 ARG B C 1
ATOM 1763 O O . ARG B 1 93 ? -3.006 6.312 13.172 1 96.75 93 ARG B O 1
ATOM 1770 N N . ALA B 1 94 ? -3.861 8.234 14.039 1 95.94 94 ALA B N 1
ATOM 1771 C CA . ALA B 1 94 ? -5.191 7.672 14.258 1 95.94 94 ALA B CA 1
ATOM 1772 C C . ALA B 1 94 ? -5.836 7.266 12.938 1 95.94 94 ALA B C 1
ATOM 1774 O O . ALA B 1 94 ? -6.422 6.184 12.828 1 95.94 94 ALA B O 1
ATOM 1775 N N . LEU B 1 95 ? -5.688 8.086 11.984 1 96.44 95 LEU B N 1
ATOM 1776 C CA . LEU B 1 95 ? -6.262 7.766 10.68 1 96.44 95 LEU B CA 1
ATOM 1777 C C . LEU B 1 95 ? -5.512 6.609 10.023 1 96.44 95 LEU B C 1
ATOM 1779 O O . LEU B 1 95 ? -6.125 5.758 9.375 1 96.44 95 LEU B O 1
ATOM 1783 N N . ASN B 1 96 ? -4.234 6.613 10.156 1 96 96 ASN B N 1
ATOM 1784 C CA . ASN B 1 96 ? -3.432 5.523 9.609 1 96 96 ASN B CA 1
ATOM 1785 C C . ASN B 1 96 ? -3.869 4.172 10.172 1 96 96 ASN B C 1
ATOM 1787 O O . ASN B 1 96 ? -3.916 3.178 9.445 1 96 96 ASN B O 1
ATOM 1791 N N . THR B 1 97 ? -4.156 4.121 11.445 1 96.19 97 THR B N 1
ATOM 1792 C CA . THR B 1 97 ? -4.641 2.898 12.07 1 96.19 97 THR B CA 1
ATOM 1793 C C . THR B 1 97 ? -5.922 2.414 11.398 1 96.19 97 THR B C 1
ATOM 1795 O O . THR B 1 97 ? -6.066 1.223 11.117 1 96.19 97 THR B O 1
ATOM 1798 N N . LEU B 1 98 ? -6.82 3.348 11.141 1 94.56 98 LEU B N 1
ATOM 1799 C CA . LEU B 1 98 ? -8.062 3.018 10.453 1 94.56 98 LEU B CA 1
ATOM 1800 C C . LEU B 1 98 ? -7.781 2.494 9.047 1 94.56 98 LEU B C 1
ATOM 1802 O O . LEU B 1 98 ? -8.367 1.494 8.625 1 94.56 98 LEU B O 1
ATOM 1806 N N . VAL B 1 99 ? -6.938 3.137 8.328 1 95.38 99 VAL B N 1
ATOM 1807 C CA . VAL B 1 99 ? -6.566 2.748 6.969 1 95.38 99 VAL B CA 1
ATOM 1808 C C . VAL B 1 99 ? -5.945 1.354 6.98 1 95.38 99 VAL B C 1
ATOM 1810 O O . VAL B 1 99 ? -6.211 0.541 6.094 1 95.38 99 VAL B O 1
ATOM 1813 N N . GLU B 1 100 ? -5.145 1.041 7.922 1 96 100 GLU B N 1
ATOM 1814 C CA . GLU B 1 100 ? -4.547 -0.283 8.078 1 96 100 GLU B CA 1
ATOM 1815 C C . GLU B 1 100 ? -5.621 -1.356 8.227 1 96 100 GLU B C 1
ATOM 1817 O O . GLU B 1 100 ? -5.527 -2.424 7.621 1 96 100 GLU B O 1
ATOM 1822 N N . ASP B 1 101 ? -6.59 -1.036 9.008 1 94.44 101 ASP B N 1
ATOM 1823 C CA . ASP B 1 101 ? -7.688 -1.98 9.203 1 94.44 101 ASP B CA 1
ATOM 1824 C C . ASP B 1 101 ? -8.438 -2.217 7.891 1 94.44 101 ASP B C 1
ATOM 1826 O O . ASP B 1 101 ? -8.797 -3.354 7.57 1 94.44 101 ASP B O 1
ATOM 1830 N N . ILE B 1 102 ? -8.672 -1.18 7.199 1 95.69 102 ILE B N 1
ATOM 1831 C CA . ILE B 1 102 ? -9.328 -1.299 5.902 1 95.69 102 ILE B CA 1
ATOM 1832 C C . ILE B 1 102 ? -8.492 -2.182 4.98 1 95.69 102 ILE B C 1
ATOM 1834 O O . ILE B 1 102 ? -9.016 -3.094 4.336 1 95.69 102 ILE B O 1
ATOM 1838 N N . ASN B 1 103 ? -7.215 -1.907 4.965 1 95.06 103 ASN B N 1
ATOM 1839 C CA . ASN B 1 103 ? -6.305 -2.676 4.125 1 95.06 103 ASN B CA 1
ATOM 1840 C C . ASN B 1 103 ? -6.305 -4.152 4.504 1 95.06 103 ASN B C 1
ATOM 1842 O O . ASN B 1 103 ? -6.23 -5.02 3.631 1 95.06 103 ASN B O 1
ATOM 1846 N N . LYS B 1 104 ? -6.359 -4.43 5.754 1 95.5 104 LYS B N 1
ATOM 1847 C CA . LYS B 1 104 ? -6.43 -5.812 6.223 1 95.5 104 LYS B CA 1
ATOM 1848 C C . LYS B 1 104 ? -7.68 -6.508 5.691 1 95.5 104 LYS B C 1
ATOM 1850 O O . LYS B 1 104 ? -7.629 -7.676 5.305 1 95.5 104 LYS B O 1
ATOM 1855 N N . GLY B 1 105 ? -8.758 -5.812 5.73 1 93.56 105 GLY B N 1
ATOM 1856 C CA . GLY B 1 105 ? -9.984 -6.359 5.176 1 93.56 105 GLY B CA 1
ATOM 1857 C C . GLY B 1 105 ? -9.898 -6.641 3.689 1 93.56 105 GLY B C 1
ATOM 1858 O O . GLY B 1 105 ? -10.383 -7.668 3.215 1 93.56 105 GLY B O 1
ATOM 1859 N N . VAL B 1 106 ? -9.234 -5.754 2.959 1 93.19 106 VAL B N 1
ATOM 1860 C CA . VAL B 1 106 ? -9.102 -5.852 1.509 1 93.19 106 VAL B CA 1
ATOM 1861 C C . VAL B 1 106 ? -8.102 -6.945 1.154 1 93.19 106 VAL B C 1
ATOM 1863 O O . VAL B 1 106 ? -8.359 -7.77 0.274 1 93.19 106 VAL B O 1
ATOM 1866 N N . SER B 1 107 ? -6.992 -6.98 1.877 1 95.75 107 SER B N 1
ATOM 1867 C CA . SER B 1 107 ? -5.895 -7.871 1.516 1 95.75 107 SER B CA 1
ATOM 1868 C C . SER B 1 107 ? -6.125 -9.281 2.047 1 95.75 107 SER B C 1
ATOM 1870 O O . SER B 1 107 ? -5.504 -10.234 1.578 1 95.75 107 SER B O 1
ATOM 1872 N N . GLY B 1 108 ? -6.91 -9.422 3.031 1 96.06 108 GLY B N 1
ATOM 1873 C CA . GLY B 1 108 ? -7.133 -10.703 3.693 1 96.06 108 GLY B CA 1
ATOM 1874 C C . GLY B 1 108 ? -7.422 -11.836 2.727 1 96.06 108 GLY B C 1
ATOM 1875 O O . GLY B 1 108 ? -6.676 -12.812 2.67 1 96.06 108 GLY B O 1
ATOM 1876 N N . PRO B 1 109 ? -8.508 -11.648 1.958 1 96.19 109 PRO B N 1
ATOM 1877 C CA . PRO B 1 109 ? -8.852 -12.711 1.007 1 96.19 109 PRO B CA 1
ATOM 1878 C C . PRO B 1 109 ? -7.699 -13.039 0.053 1 96.19 109 PRO B C 1
ATOM 1880 O O . PRO B 1 109 ? -7.477 -14.203 -0.276 1 96.19 109 PRO B O 1
ATOM 1883 N N . ILE B 1 110 ? -7.012 -12.086 -0.377 1 95.94 110 ILE B N 1
ATOM 1884 C CA . ILE B 1 110 ? -5.922 -12.266 -1.332 1 95.94 110 ILE B CA 1
ATOM 1885 C C . ILE B 1 110 ? -4.746 -12.961 -0.652 1 95.94 110 ILE B C 1
ATOM 1887 O O . ILE B 1 110 ? -4.184 -13.914 -1.194 1 95.94 110 ILE B O 1
ATOM 1891 N N . ASN B 1 111 ? -4.395 -12.477 0.485 1 96.62 111 ASN B N 1
ATOM 1892 C CA . ASN B 1 111 ? -3.32 -13.094 1.258 1 96.62 111 ASN B CA 1
ATOM 1893 C C . ASN B 1 111 ? -3.594 -14.562 1.531 1 96.62 111 ASN B C 1
ATOM 1895 O O . ASN B 1 111 ? -2.67 -15.383 1.547 1 96.62 111 ASN B O 1
ATOM 1899 N N . GLU B 1 112 ? -4.777 -14.883 1.777 1 96.69 112 GLU B N 1
ATOM 1900 C CA . GLU B 1 112 ? -5.16 -16.266 2.01 1 96.69 112 GLU B CA 1
ATOM 1901 C C . GLU B 1 112 ? -4.805 -17.156 0.814 1 96.69 112 GLU B C 1
ATOM 1903 O O . GLU B 1 112 ? -4.336 -18.281 0.984 1 96.69 112 GLU B O 1
ATOM 1908 N N . VAL B 1 113 ? -5.051 -16.688 -0.359 1 96.12 113 VAL B N 1
ATOM 1909 C CA . VAL B 1 113 ? -4.762 -17.422 -1.58 1 96.12 113 VAL B CA 1
ATOM 1910 C C . VAL B 1 113 ? -3.26 -17.688 -1.688 1 96.12 113 VAL B C 1
ATOM 1912 O O . VAL B 1 113 ? -2.83 -18.828 -1.891 1 96.12 113 VAL B O 1
ATOM 1915 N N . TYR B 1 114 ? -2.514 -16.688 -1.479 1 94.56 114 TYR B N 1
ATOM 1916 C CA . TYR B 1 114 ? -1.07 -16.812 -1.629 1 94.56 114 TYR B CA 1
ATOM 1917 C C . TYR B 1 114 ? -0.472 -17.609 -0.474 1 94.56 114 TYR B C 1
ATOM 1919 O O . TYR B 1 114 ? 0.538 -18.297 -0.642 1 94.56 114 TYR B O 1
ATOM 1927 N N . GLN B 1 115 ? -1.073 -17.5 0.642 1 95 115 GLN B N 1
ATOM 1928 C CA . GLN B 1 115 ? -0.629 -18.312 1.773 1 95 115 GLN B CA 1
ATOM 1929 C C . GLN B 1 115 ? -0.802 -19.797 1.49 1 95 115 GLN B C 1
ATOM 1931 O O . GLN B 1 115 ? 0.039 -20.609 1.88 1 95 115 GLN B O 1
ATOM 1936 N N . SER B 1 116 ? -1.874 -20.125 0.859 1 93.88 116 SER B N 1
ATOM 1937 C CA . SER B 1 116 ? -2.107 -21.516 0.49 1 93.88 116 SER B CA 1
ATOM 1938 C C . SER B 1 116 ? -1.022 -22.031 -0.451 1 93.88 116 SER B C 1
ATOM 1940 O O . SER B 1 116 ? -0.602 -23.172 -0.353 1 93.88 116 SER B O 1
ATOM 1942 N N . LEU B 1 117 ? -0.645 -21.203 -1.33 1 92.62 117 LEU B N 1
ATOM 1943 C CA . LEU B 1 117 ? 0.419 -21.547 -2.268 1 92.62 117 LEU B CA 1
ATOM 1944 C C . LEU B 1 117 ? 1.747 -21.719 -1.539 1 92.62 117 LEU B C 1
ATOM 1946 O O . LEU B 1 117 ? 2.482 -22.672 -1.812 1 92.62 117 LEU B O 1
ATOM 1950 N N . ALA B 1 118 ? 1.984 -20.906 -0.63 1 92.12 118 ALA B N 1
ATOM 1951 C CA . ALA B 1 118 ? 3.217 -20.953 0.15 1 92.12 118 ALA B CA 1
ATOM 1952 C C . ALA B 1 118 ? 3.273 -22.234 0.994 1 92.12 118 ALA B C 1
ATOM 1954 O O . ALA B 1 118 ? 4.336 -22.844 1.136 1 92.12 118 ALA B O 1
ATOM 1955 N N . GLU B 1 119 ? 2.205 -22.578 1.507 1 93.31 119 GLU B N 1
ATOM 1956 C CA . GLU B 1 119 ? 2.123 -23.781 2.326 1 93.31 119 GLU B CA 1
ATOM 1957 C C . GLU B 1 119 ? 2.42 -25.031 1.502 1 93.31 119 GLU B C 1
ATOM 1959 O O . GLU B 1 119 ? 3.08 -25.953 1.981 1 93.31 119 GLU B O 1
ATOM 1964 N N . GLN B 1 120 ? 1.89 -25.031 0.348 1 92.38 120 GLN B N 1
ATOM 1965 C CA . GLN B 1 120 ? 2.18 -26.156 -0.524 1 92.38 120 GLN B CA 1
ATOM 1966 C C . GLN B 1 120 ? 3.658 -26.203 -0.904 1 92.38 120 GLN B C 1
ATOM 1968 O O . GLN B 1 120 ? 4.262 -27.266 -0.963 1 92.38 120 GLN B O 1
ATOM 1973 N N . ALA B 1 121 ? 4.145 -25.078 -1.163 1 90.5 121 ALA B N 1
ATOM 1974 C CA . ALA B 1 121 ? 5.559 -24.984 -1.528 1 90.5 121 ALA B CA 1
ATOM 1975 C C . ALA B 1 121 ? 6.449 -25.5 -0.396 1 90.5 121 ALA B C 1
ATOM 1977 O O . ALA B 1 121 ? 7.465 -26.141 -0.642 1 90.5 121 ALA B O 1
ATOM 1978 N N . GLU B 1 122 ? 6.137 -25.156 0.764 1 88.94 122 GLU B N 1
ATOM 1979 C CA . GLU B 1 122 ? 6.883 -25.609 1.935 1 88.94 122 GLU B CA 1
ATOM 1980 C C . GLU B 1 122 ? 6.754 -27.109 2.119 1 88.94 122 GLU B C 1
ATOM 1982 O O . GLU B 1 122 ? 7.695 -27.781 2.562 1 88.94 122 GLU B O 1
ATOM 1987 N N . GLY B 1 123 ? 5.57 -27.562 1.85 1 83 123 GLY B N 1
ATOM 1988 C CA . GLY B 1 123 ? 5.344 -29 1.994 1 83 123 GLY B CA 1
ATOM 1989 C C . GLY B 1 123 ? 6.121 -29.828 0.99 1 83 123 GLY B C 1
ATOM 1990 O O . GLY B 1 123 ? 6.484 -30.969 1.271 1 83 123 GLY B O 1
ATOM 1991 N N . GLN B 1 124 ? 6.375 -29.281 -0.201 1 76.25 124 GLN B N 1
ATOM 1992 C CA . GLN B 1 124 ? 7.152 -29.969 -1.225 1 76.25 124 GLN B CA 1
ATOM 1993 C C . GLN B 1 124 ? 8.633 -29.984 -0.872 1 76.25 124 GLN B C 1
ATOM 1995 O O . GLN B 1 124 ? 9.359 -30.906 -1.253 1 76.25 124 GLN B O 1
ATOM 2000 N N . THR B 1 125 ? 9.008 -28.969 -0.266 1 70.25 125 THR B N 1
ATOM 2001 C CA . THR B 1 125 ? 10.414 -28.906 0.112 1 70.25 125 THR B CA 1
ATOM 2002 C C . THR B 1 125 ? 10.711 -29.891 1.238 1 70.25 125 THR B C 1
ATOM 2004 O O . THR B 1 125 ? 11.797 -30.469 1.291 1 70.25 125 THR B O 1
ATOM 2007 N N . GLU B 1 126 ? 9.727 -29.969 2.09 1 70.44 126 GLU B N 1
ATOM 2008 C CA . GLU B 1 126 ? 9.906 -30.891 3.213 1 70.44 126 GLU B CA 1
ATOM 2009 C C . GLU B 1 126 ? 9.688 -32.344 2.787 1 70.44 126 GLU B C 1
ATOM 2011 O O . GLU B 1 126 ? 10.219 -33.25 3.404 1 70.44 126 GLU B O 1
ATOM 2016 N N . ALA B 1 127 ? 8.906 -32.5 1.742 1 57.5 127 ALA B N 1
ATOM 2017 C CA . ALA B 1 127 ? 8.641 -33.875 1.333 1 57.5 127 ALA B CA 1
ATOM 2018 C C . ALA B 1 127 ? 9.742 -34.375 0.419 1 57.5 127 ALA B C 1
ATOM 2020 O O . ALA B 1 127 ? 10.398 -33.625 -0.277 1 57.5 127 ALA B O 1
#

InterPro domains:
  IPR010368 Control of competence regulator ComK, YlbF/YmcA [MF_01526] (5-115)
  IPR010368 Control of competence regulator ComK, YlbF/YmcA [PF06133] (7-111)
  IPR023378 YheA/YmcA-like domain superfamily [G3DSA:1.20.1500.10] (3-121)
  IPR023378 YheA/YmcA-like domain superfamily [SSF158622] (6-116)

Organism: Aerococcus viridans (strain ATCC 11563 / DSM 20340 / CCUG 4311 / JCM 20461 / NBRC 12219 / NCTC 8251 / M1) (NCBI:txid655812)

Sequence (254 aa):
MNILSNIYDTINQLERDIREEVAYKDLVAAVEALKNDQEAFDIYTEFRALQSSFQFKAQLGQEITEEDEKNANELQEKLANNEVISSLMDKERALNTLVEDINKGVSGPINEVYQSLAEQAEGQTEAMNILSNIYDTINQLERDIREEVAYKDLVAAVEALKNDQEAFDIYTEFRALQSSFQFKAQLGQEITEEDEKNANELQEKLANNEVISSLMDKERALNTLVEDINKGVSGPINEVYQSLAEQAEGQTEA

Secondary structure (DSSP, 8-state):
--HHHHHHHHHHHHHHHHHHSHHHHHHHHHHHHHHT-HHHHHHHHHHHHHHHHHHHHHHHTPPPPHHHHHHHHHHHHHHHH-HHHHHHHHHHHHHHHHHHHHHHHHHHHHHHHHHHHHHHHHHHHH-/--HHHHHHHHHHHHHHHHHHSHHHHHHHHHHHHHHT-HHHHHHHHHHHHHHHHHHHHHHHTPPPPHHHHHHHHHHHHHHHH-HHHHHHHHHHHHHHHHHHHHHHHHHHHHHHHHHHHHHHHHHHHH-

pLDDT: mean 93.62, std 7.98, range [50.91, 98.62]